Protein AF-0000000071822467 (afdb_homodimer)

Foldseek 3Di:
DDDPDDEAFLVNQDAFDKDKFDKDAAALVLLVVVCVVVVDCPCLAPPQVVVCPDPVNGRWHDLVSVVVVQVVRVVVSRHQPPWWPDWDDWPDKDFPDTHDHGWMKMKMKGFHDWADDVVDPFWIKTKIWMWMATPVRHTGMTTIIITIGTHPVNVD/DDDPDDEAFLVNQDAFDKDKFDKDAAALVLLVVVCVVVVDCPCLAPPQVVVCPDPVNGRWHDLVSVVVVQVVRVVVSRHQPPWWPDWDDWPDKDFPDTHDHGWMKMKMWGFRDWADDVVDPFWIKTKIWMWMATPVRHTGMTTIIITIGTHPVNVD

Secondary structure (DSSP, 8-state):
---SSPPPPGGG--TT-EEE---EE--HHHHHHHHHHH----HHHH-HHHHHTSTTSS-B--HHHHHHHHHHHHHHHTTTTTTEEEEEEES-EE--S--BTT-EEEEEEEEEEEEE-TT-SSEEEEEEEEEEE-TT--EEEEEEEEEEEE-HHHH-/---SSPPPPGGG--TT-EEE---EE--HHHHHHHHHHH----HHHH-HHHHHTSTTSS-B--HHHHHHHHHHHHHHHTTTTTTEEEEEEES-EE--S--BTT-EEEEEEEEEEEEE-TT-SSEEEEEEEEEEE-TT--EEEEEEEEEEEE-HHHH-

Sequence (312 aa):
MAYSYEPHYFEDFEEGKEFQSVGRTVTEADFMMHSALSGDWTELHTNSEYAEDTQFGQRIAHGPMTFVQSTGFVYRSGIVERTAIAFLGMNYMDLPNPVFIGDTLSQTMVVSERKDLGSRDDAGLVVLEIEMTKQDGTVVLEGDMKFLIKTKSAAEMAYSYEPHYFEDFEEGKEFQSVGRTVTEADFMMHSALSGDWTELHTNSEYAEDTQFGQRIAHGPMTFVQSTGFVYRSGIVERT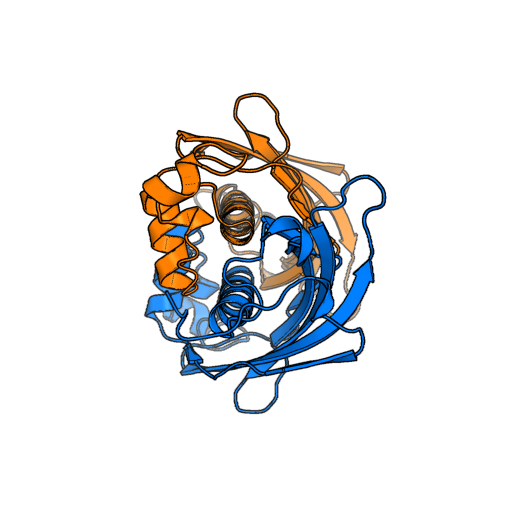AIAFLGMNYMDLPNPVFIGDTLSQTMVVSERKDLGSRDDAGLVVLEIEMTKQDGTVVLEGDMKFLIKTKSAAE

Solvent-accessible surface area (backbone atoms only — not comparable to full-atom values): 16207 Å² total; per-residue (Å²): 129,83,63,100,62,81,68,38,34,40,84,68,55,44,67,68,44,74,47,71,41,72,75,48,67,40,45,67,65,56,49,51,50,46,22,66,72,28,60,45,69,53,49,56,50,67,29,59,77,63,11,44,76,43,98,73,50,41,41,34,54,54,55,68,52,55,51,40,45,52,56,13,42,50,46,69,61,40,58,43,44,95,24,53,76,41,59,44,34,25,67,30,35,39,34,84,38,85,49,42,71,65,41,34,36,34,37,41,36,30,27,71,40,64,42,79,39,87,89,43,80,44,36,24,41,38,30,34,37,39,42,29,25,37,78,85,63,50,56,36,35,38,34,36,41,34,31,35,21,26,23,65,73,54,74,107,129,84,63,100,62,80,66,39,33,40,84,68,54,44,67,68,46,73,47,68,42,72,75,47,67,39,45,68,65,56,49,52,51,46,23,67,71,28,59,46,70,52,47,54,52,68,30,59,78,64,11,43,76,42,98,72,50,41,40,35,54,54,54,67,52,56,50,38,46,51,55,12,41,50,46,68,60,40,58,43,45,94,23,53,77,41,58,44,35,25,67,30,35,38,35,83,39,85,48,42,71,66,40,33,37,35,36,42,36,29,26,71,40,64,42,80,41,86,90,41,81,43,37,23,42,38,29,34,37,37,41,29,25,38,80,84,62,51,56,37,34,38,34,38,41,33,32,35,22,26,24,67,73,55,74,108

Structure (mmCIF, N/CA/C/O backbone):
data_AF-0000000071822467-model_v1
#
loop_
_entity.id
_entity.type
_entity.pdbx_description
1 polymer 'MaoC domain protein'
#
loop_
_atom_site.group_PDB
_atom_site.id
_atom_site.type_symbol
_atom_site.label_atom_id
_atom_site.label_alt_id
_atom_site.label_comp_id
_atom_site.label_asym_id
_atom_site.label_entity_id
_atom_site.label_seq_id
_atom_site.pdbx_PDB_ins_code
_atom_site.Cartn_x
_atom_site.Cartn_y
_atom_site.Cartn_z
_atom_site.occupancy
_atom_site.B_iso_or_equiv
_atom_site.auth_seq_id
_atom_site.auth_comp_id
_atom_site.auth_asym_id
_atom_site.auth_atom_id
_atom_site.pdbx_PDB_model_num
ATOM 1 N N . MET A 1 1 ? 0.507 -35.094 -5.844 1 48.94 1 MET A N 1
ATOM 2 C CA . MET A 1 1 ? -0.537 -34.844 -4.852 1 48.94 1 MET A CA 1
ATOM 3 C C . MET A 1 1 ? -1.472 -33.75 -5.309 1 48.94 1 MET A C 1
ATOM 5 O O . MET A 1 1 ? -1.042 -32.812 -5.977 1 48.94 1 MET A O 1
ATOM 9 N N . ALA A 1 2 ? -2.688 -34.094 -5.352 1 54.03 2 ALA A N 1
ATOM 10 C CA . ALA A 1 2 ? -3.66 -33.156 -5.891 1 54.03 2 ALA A CA 1
ATOM 11 C C . ALA A 1 2 ? -3.795 -31.938 -4.984 1 54.03 2 ALA A C 1
ATOM 13 O O . ALA A 1 2 ? -3.838 -32.062 -3.76 1 54.03 2 ALA A O 1
ATOM 14 N N . TYR A 1 3 ? -3.398 -30.828 -5.594 1 63.31 3 TYR A N 1
ATOM 15 C CA . TYR A 1 3 ? -3.785 -29.625 -4.852 1 63.31 3 TYR A CA 1
ATOM 16 C C . TYR A 1 3 ? -5.301 -29.516 -4.758 1 63.31 3 TYR A C 1
ATOM 18 O O . TYR A 1 3 ? -6.027 -30.094 -5.562 1 63.31 3 TYR A O 1
ATOM 26 N N . SER A 1 4 ? -5.824 -28.938 -3.572 1 69.88 4 SER A N 1
ATOM 27 C CA . SER A 1 4 ? -7.254 -28.719 -3.391 1 69.88 4 SER A CA 1
ATOM 28 C C . SER A 1 4 ? -7.805 -27.766 -4.449 1 69.88 4 SER A C 1
ATOM 30 O O . SER A 1 4 ? -9.016 -27.594 -4.57 1 69.88 4 SER A O 1
ATOM 32 N N . TYR A 1 5 ? -6.906 -27.125 -5.25 1 76.62 5 TYR A N 1
ATOM 33 C CA . TYR A 1 5 ? -7.312 -26.234 -6.324 1 76.62 5 TYR A CA 1
ATOM 34 C C . TYR A 1 5 ? -6.328 -26.297 -7.484 1 76.62 5 TYR A C 1
ATOM 36 O O . TYR A 1 5 ? -5.227 -26.828 -7.348 1 76.62 5 TYR A O 1
ATOM 44 N N . GLU A 1 6 ? -6.816 -25.859 -8.633 1 85.5 6 GLU A N 1
ATOM 45 C CA . GLU A 1 6 ? -5.938 -25.719 -9.789 1 85.5 6 GLU A CA 1
ATOM 46 C C . GLU A 1 6 ? -5.348 -24.312 -9.875 1 85.5 6 GLU A C 1
ATOM 48 O O . GLU A 1 6 ? -6.086 -23.328 -10 1 85.5 6 GLU A O 1
ATOM 53 N N . PRO A 1 7 ? -4.086 -24.203 -9.773 1 91.19 7 PRO A N 1
ATOM 54 C CA . PRO A 1 7 ? -3.469 -22.891 -9.867 1 91.19 7 PRO A CA 1
ATOM 55 C C . PRO A 1 7 ? -3.738 -22.203 -11.203 1 91.19 7 PRO A C 1
ATOM 57 O O . PRO A 1 7 ? -3.898 -22.859 -12.227 1 91.19 7 PRO A O 1
ATOM 60 N N . HIS A 1 8 ? -3.842 -20.906 -11.148 1 95 8 HIS A N 1
ATOM 61 C CA . HIS A 1 8 ? -3.916 -20.109 -12.367 1 95 8 HIS A CA 1
ATOM 6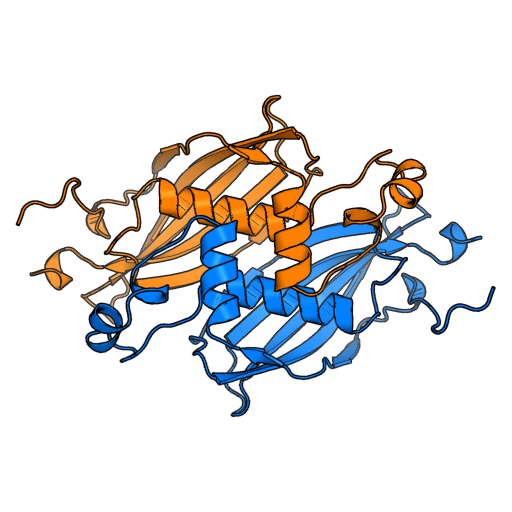2 C C . HIS A 1 8 ? -2.523 -19.766 -12.891 1 95 8 HIS A C 1
ATOM 64 O O . HIS A 1 8 ? -1.743 -19.109 -12.195 1 95 8 HIS A O 1
ATOM 70 N N . TYR A 1 9 ? -2.275 -20.188 -14.078 1 95.94 9 TYR A N 1
ATOM 71 C CA . TYR A 1 9 ? -1.032 -19.812 -14.734 1 95.94 9 TYR A CA 1
ATOM 72 C C . TYR A 1 9 ? -1.247 -18.625 -15.672 1 95.94 9 TYR A C 1
ATOM 74 O O . TYR A 1 9 ? -2.379 -18.172 -15.859 1 95.94 9 TYR A O 1
ATOM 82 N N . PHE A 1 10 ? -0.108 -18.109 -16.188 1 96.75 10 PHE A N 1
ATOM 83 C CA . PHE A 1 10 ? -0.13 -16.922 -17.047 1 96.75 10 PHE A CA 1
ATOM 84 C C . PHE A 1 10 ? -1.19 -17.062 -18.125 1 96.75 10 PHE A C 1
ATOM 86 O O . PHE A 1 10 ? -1.967 -16.125 -18.359 1 96.75 10 PHE A O 1
ATOM 93 N N . GLU A 1 11 ? -1.287 -18.203 -18.672 1 95.19 11 GLU A N 1
ATOM 94 C CA . GLU A 1 11 ? -2.178 -18.484 -19.797 1 95.19 11 GLU A CA 1
ATOM 95 C C . GLU A 1 11 ? -3.643 -18.406 -19.375 1 95.19 11 GLU A C 1
ATOM 97 O O . GLU A 1 11 ? -4.531 -18.234 -20.203 1 95.19 11 GLU A O 1
ATOM 102 N N . ASP A 1 12 ? -3.898 -18.469 -18.094 1 96.06 12 ASP A N 1
ATOM 103 C CA . ASP A 1 12 ? -5.27 -18.516 -17.594 1 96.06 12 ASP A CA 1
ATOM 104 C C . ASP A 1 12 ? -5.801 -17.094 -17.359 1 96.06 12 ASP A C 1
ATOM 106 O O . ASP A 1 12 ? -6.984 -16.922 -17.062 1 96.06 12 ASP A O 1
ATOM 110 N N . PHE A 1 13 ? -4.93 -16.125 -17.422 1 97.5 13 PHE A N 1
ATOM 111 C CA . PHE A 1 13 ? -5.312 -14.734 -17.219 1 97.5 13 PHE A CA 1
ATOM 112 C C . PHE A 1 13 ? -5.629 -14.047 -18.531 1 97.5 13 PHE A C 1
ATOM 114 O O . PHE A 1 13 ? -4.895 -13.156 -18.969 1 97.5 13 PHE A O 1
ATOM 121 N N . GLU A 1 14 ? -6.758 -14.312 -19.031 1 97.12 14 GLU A N 1
ATOM 122 C CA . GLU A 1 14 ? -7.195 -13.68 -20.281 1 97.12 14 GLU A CA 1
ATOM 123 C C . GLU A 1 14 ? -7.699 -12.266 -20.031 1 97.12 14 GLU A C 1
ATOM 125 O O . GLU A 1 14 ? -8.438 -12.016 -19.078 1 97.12 14 GLU A O 1
ATOM 130 N N . GLU A 1 15 ? -7.297 -11.391 -20.922 1 98.06 15 GLU A N 1
ATOM 131 C CA . GLU A 1 15 ? -7.777 -10.016 -20.797 1 98.06 15 GLU A CA 1
ATOM 132 C C . GLU A 1 15 ? -9.305 -9.969 -20.766 1 98.06 15 GLU A C 1
ATOM 134 O O . GLU A 1 15 ? -9.969 -10.641 -21.562 1 98.06 15 GLU A O 1
ATOM 139 N N . GLY A 1 16 ? -9.836 -9.25 -19.812 1 98.31 16 GLY A N 1
ATOM 140 C CA . GLY A 1 16 ? -11.273 -9.133 -19.656 1 98.31 16 GLY A CA 1
ATOM 141 C C . GLY A 1 16 ? -11.852 -10.086 -18.625 1 98.31 16 GLY A C 1
ATOM 142 O O . GLY A 1 16 ? -12.984 -9.914 -18.188 1 98.31 16 GLY A O 1
ATOM 143 N N . LYS A 1 17 ? -11.109 -11.117 -18.266 1 98.06 17 LYS A N 1
ATOM 144 C CA . LYS A 1 17 ? -11.578 -12.031 -17.234 1 98.06 17 LYS A CA 1
ATOM 145 C C . LYS A 1 17 ? -11.781 -11.305 -15.906 1 98.06 17 LYS A C 1
ATOM 147 O O . LYS A 1 17 ? -10.945 -10.484 -15.508 1 98.06 17 LYS A O 1
ATOM 152 N N . GLU A 1 18 ? -12.883 -11.641 -15.227 1 98.25 18 GLU A N 1
ATOM 153 C CA . GLU A 1 18 ? -13.242 -10.961 -13.984 1 98.25 18 GLU A CA 1
ATOM 154 C C . GLU A 1 18 ? -13.219 -11.922 -12.797 1 98.25 18 GLU A C 1
ATOM 156 O O . GLU A 1 18 ? -13.656 -13.07 -12.914 1 98.25 18 GLU A O 1
ATOM 161 N N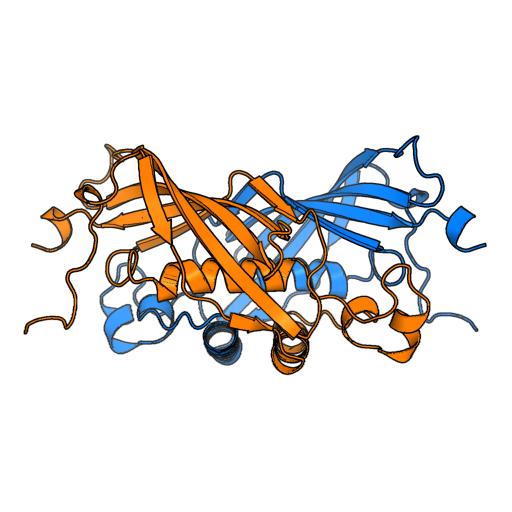 . PHE A 1 19 ? -12.742 -11.438 -11.703 1 97.94 19 PHE A N 1
ATOM 162 C CA . PHE A 1 19 ? -12.766 -12.141 -10.422 1 97.94 19 PHE A CA 1
ATOM 163 C C . PHE A 1 19 ? -13.422 -11.289 -9.344 1 97.94 19 PHE A C 1
ATOM 165 O O . PHE A 1 19 ? -13.352 -10.055 -9.391 1 97.94 19 PHE A O 1
ATOM 172 N N . GLN A 1 20 ? -14.031 -11.961 -8.406 1 97.75 20 GLN A N 1
ATOM 173 C CA . GLN A 1 20 ? -14.656 -11.281 -7.27 1 97.75 20 GLN A CA 1
ATOM 174 C C . GLN A 1 20 ? -14.117 -11.812 -5.945 1 97.75 20 GLN A C 1
ATOM 176 O O . GLN A 1 20 ? -13.922 -13.016 -5.785 1 97.75 20 GLN A O 1
ATOM 181 N N . SER A 1 21 ? -13.906 -10.906 -5.09 1 97.38 21 SER A N 1
ATOM 182 C CA . SER A 1 21 ? -13.477 -11.32 -3.76 1 97.38 21 SER A CA 1
ATOM 183 C C . SER A 1 21 ? -14.672 -11.617 -2.859 1 97.38 21 SER A C 1
ATOM 185 O O . SER A 1 21 ? -15.805 -11.289 -3.199 1 97.38 21 SER A O 1
ATOM 187 N N . VAL A 1 22 ? -14.328 -12.297 -1.725 1 95.81 22 VAL A N 1
ATOM 188 C CA . VAL A 1 22 ? -15.281 -12.336 -0.621 1 95.81 22 VAL A CA 1
ATOM 189 C C . VAL A 1 22 ? -15.328 -10.984 0.075 1 95.81 22 VAL A C 1
ATOM 191 O O . VAL A 1 22 ? -14.625 -10.047 -0.318 1 95.81 22 VAL A O 1
ATOM 194 N N . GLY A 1 23 ? -16.172 -10.859 1.063 1 97.44 23 GLY A N 1
ATOM 195 C CA . GLY A 1 23 ? -16.25 -9.656 1.88 1 97.44 23 GLY A CA 1
ATOM 196 C C . GLY A 1 23 ? -15.609 -9.82 3.244 1 97.44 23 GLY A C 1
ATOM 197 O O . GLY A 1 23 ? -15.523 -10.93 3.766 1 97.44 23 GLY A O 1
ATOM 198 N N . ARG A 1 24 ? -15.156 -8.648 3.777 1 97.81 24 ARG A N 1
ATOM 199 C CA . ARG A 1 24 ? -14.586 -8.625 5.121 1 97.81 24 ARG A CA 1
ATOM 200 C C . ARG A 1 24 ? -14.914 -7.316 5.832 1 97.81 24 ARG A C 1
ATOM 202 O O . ARG A 1 24 ? -14.797 -6.238 5.246 1 97.81 24 ARG A O 1
ATOM 209 N N . THR A 1 25 ? -15.336 -7.457 7.082 1 98.88 25 THR A N 1
ATOM 210 C CA . THR A 1 25 ? -15.641 -6.266 7.867 1 98.88 25 THR A CA 1
ATOM 211 C C . THR A 1 25 ? -14.383 -5.742 8.562 1 98.88 25 THR A C 1
ATOM 213 O O . THR A 1 25 ? -13.656 -6.508 9.203 1 98.88 25 THR A O 1
ATOM 216 N N . VAL A 1 26 ? -14.133 -4.469 8.422 1 98.69 26 VAL A N 1
ATOM 217 C CA . VAL A 1 26 ? -13.008 -3.785 9.055 1 98.69 26 VAL A CA 1
ATOM 218 C C . VAL A 1 26 ? -13.281 -3.613 10.547 1 98.69 26 VAL A C 1
ATOM 220 O O . VAL A 1 26 ? -14.367 -3.193 10.938 1 98.69 26 VAL A O 1
ATOM 223 N N . THR A 1 27 ? -12.266 -3.922 11.32 1 98.56 27 THR A N 1
ATOM 224 C CA . THR A 1 27 ? -12.398 -3.777 12.766 1 98.56 27 THR A CA 1
ATOM 225 C C . THR A 1 27 ? -11.328 -2.836 13.32 1 98.56 27 THR A C 1
ATOM 227 O O . THR A 1 27 ? -10.422 -2.432 12.594 1 98.56 27 THR A O 1
ATOM 230 N N . GLU A 1 28 ? -11.461 -2.549 14.602 1 98.25 28 GLU A N 1
ATOM 231 C CA . GLU A 1 28 ? -10.469 -1.722 15.281 1 98.25 28 GLU A CA 1
ATOM 232 C C . GLU A 1 28 ? -9.102 -2.398 15.281 1 98.25 28 GLU A C 1
ATOM 234 O O . GLU A 1 28 ? -8.07 -1.727 15.219 1 98.25 28 GLU A O 1
ATOM 239 N N . ALA A 1 29 ? -9.117 -3.703 15.391 1 98.19 29 ALA A N 1
ATOM 240 C CA . ALA A 1 29 ? -7.859 -4.445 15.391 1 98.19 29 ALA A CA 1
ATOM 241 C C . ALA A 1 29 ? -7.055 -4.172 14.125 1 98.19 29 ALA A C 1
ATOM 243 O O . ALA A 1 29 ? -5.824 -4.113 14.156 1 98.19 29 ALA A O 1
ATOM 244 N N . ASP A 1 30 ? -7.699 -4.035 13 1 98.38 30 ASP A N 1
ATOM 245 C CA . ASP A 1 30 ? -7.016 -3.734 11.75 1 98.38 30 ASP A CA 1
ATOM 246 C C . ASP A 1 30 ? -6.273 -2.4 11.836 1 98.38 30 ASP A C 1
ATOM 248 O O . ASP A 1 30 ? -5.125 -2.293 11.406 1 98.38 30 ASP A O 1
ATOM 252 N N . PHE A 1 31 ? -6.973 -1.377 12.398 1 98.5 31 PHE A N 1
ATOM 253 C CA . PHE A 1 31 ? -6.371 -0.06 12.562 1 98.5 31 PHE A CA 1
ATOM 254 C C . PHE A 1 31 ? -5.102 -0.149 13.406 1 98.5 31 PHE A C 1
ATOM 256 O O . PHE A 1 31 ? -4.055 0.367 13.016 1 98.5 31 PHE A O 1
ATOM 263 N N . MET A 1 32 ? -5.207 -0.86 14.492 1 98.12 32 MET A N 1
ATOM 264 C CA . MET A 1 32 ? -4.109 -0.915 15.445 1 98.12 32 MET A CA 1
ATOM 265 C C . MET A 1 32 ? -2.947 -1.737 14.898 1 98.12 32 MET A C 1
ATOM 267 O O . MET A 1 32 ? -1.783 -1.375 15.078 1 98.12 32 MET A O 1
ATOM 271 N N . MET A 1 33 ? -3.301 -2.836 14.25 1 98.31 33 MET A N 1
ATOM 272 C CA . MET A 1 33 ? -2.248 -3.65 13.656 1 98.31 33 MET A CA 1
ATOM 273 C C . MET A 1 33 ? -1.494 -2.865 12.586 1 98.31 33 MET A C 1
ATOM 275 O O . MET A 1 33 ? -0.27 -2.959 12.484 1 98.31 33 MET A O 1
ATOM 279 N N . HIS A 1 34 ? -2.236 -2.127 11.781 1 98.62 34 HIS A N 1
ATOM 280 C CA . HIS A 1 34 ? -1.564 -1.323 10.766 1 98.62 34 HIS A CA 1
ATOM 281 C C . HIS A 1 34 ? -0.652 -0.281 11.398 1 98.62 34 HIS A C 1
ATOM 283 O O . HIS A 1 34 ? 0.477 -0.079 10.945 1 98.62 34 HIS A O 1
ATOM 289 N N . SER A 1 35 ? -1.169 0.415 12.414 1 98.12 35 SER A N 1
ATOM 290 C CA . SER A 1 35 ? -0.357 1.406 13.117 1 98.12 35 SER A CA 1
ATOM 291 C C . SER A 1 35 ? 0.905 0.778 13.695 1 98.12 35 SER A C 1
ATOM 293 O O . SER A 1 35 ? 1.992 1.352 13.602 1 98.12 35 SER A O 1
ATOM 295 N N . ALA A 1 36 ? 0.75 -0.408 14.234 1 97.75 36 ALA A N 1
ATOM 296 C CA . ALA A 1 36 ? 1.896 -1.097 14.82 1 97.75 36 ALA A CA 1
ATOM 297 C C . ALA A 1 36 ? 2.924 -1.464 13.758 1 97.75 36 ALA A C 1
ATOM 299 O O . ALA A 1 36 ? 4.129 -1.322 13.977 1 97.75 36 ALA A O 1
ATOM 300 N N . LEU A 1 37 ? 2.463 -1.876 12.688 1 97.69 37 LEU A N 1
ATOM 301 C CA . LEU A 1 37 ? 3.342 -2.312 11.609 1 97.69 37 LEU A CA 1
ATOM 302 C C . LEU A 1 37 ? 4.035 -1.122 10.953 1 97.69 37 LEU A C 1
ATOM 304 O O . LEU A 1 37 ? 5.242 -1.157 10.711 1 97.69 37 LEU A O 1
ATOM 308 N N . SER A 1 38 ? 3.33 -0.055 10.68 1 97.06 38 SER A N 1
ATOM 309 C CA . SER A 1 38 ? 3.834 1.075 9.906 1 97.06 38 SER A CA 1
ATOM 310 C C . SER A 1 38 ? 4.516 2.1 10.812 1 97.06 38 SER A C 1
ATOM 312 O O . SER A 1 38 ? 5.34 2.891 10.344 1 97.06 38 SER A O 1
ATOM 314 N N . GLY A 1 39 ? 4.039 2.172 12.086 1 95.69 39 GLY A N 1
ATOM 315 C CA . GLY A 1 39 ? 4.449 3.242 12.984 1 95.69 39 GLY A CA 1
ATOM 316 C C . GLY A 1 39 ? 3.594 4.488 12.859 1 95.69 39 GLY A C 1
ATOM 317 O O . GLY A 1 39 ? 3.857 5.496 13.508 1 95.69 39 GLY A O 1
ATOM 318 N N . ASP A 1 40 ? 2.58 4.465 12.039 1 96 40 ASP A N 1
ATOM 319 C CA . ASP A 1 40 ? 1.694 5.609 11.852 1 96 40 ASP A CA 1
ATOM 320 C C . ASP A 1 40 ? 0.597 5.633 12.914 1 96 40 ASP A C 1
ATOM 322 O O . ASP A 1 40 ? -0.41 4.934 12.789 1 96 40 ASP A O 1
ATOM 326 N N . TRP A 1 41 ? 0.776 6.445 13.852 1 95.06 41 TRP A N 1
ATOM 327 C CA . TRP A 1 41 ? -0.177 6.574 14.953 1 95.06 41 TRP A CA 1
ATOM 328 C C . TRP A 1 41 ? -0.906 7.91 14.883 1 95.06 41 TRP A C 1
ATOM 330 O O . TRP A 1 41 ? -1.31 8.461 15.914 1 95.06 41 TRP A O 1
ATOM 340 N N . THR A 1 42 ? -1.042 8.43 13.719 1 93.56 42 THR A N 1
ATOM 341 C CA . THR A 1 42 ? -1.752 9.688 13.5 1 93.56 42 THR A CA 1
ATOM 342 C C . THR A 1 42 ? -3.098 9.68 14.219 1 93.56 42 THR A C 1
ATOM 344 O O . THR A 1 42 ? -3.811 8.672 14.203 1 93.56 42 THR A O 1
ATOM 347 N N . GLU A 1 43 ? -3.473 10.742 14.766 1 93.19 43 GLU A N 1
ATOM 348 C CA . GLU A 1 43 ? -4.672 10.836 15.586 1 93.19 43 GLU A CA 1
ATOM 349 C C . GLU A 1 43 ? -5.93 10.555 14.773 1 93.19 43 GLU A C 1
ATOM 351 O O . GLU A 1 43 ? -6.922 10.047 15.297 1 93.19 43 GLU A O 1
ATOM 356 N N . LEU A 1 44 ? -5.887 10.82 13.508 1 94.06 44 LEU A N 1
ATOM 357 C CA . LEU A 1 44 ? -7.02 10.547 12.633 1 94.06 44 LEU A CA 1
ATOM 358 C C . LEU A 1 44 ? -7.418 9.078 12.711 1 94.06 44 LEU A C 1
ATOM 360 O O . LEU A 1 44 ? -8.594 8.734 12.531 1 94.06 44 LEU A O 1
ATOM 364 N N . HIS A 1 45 ? -6.43 8.281 12.953 1 97.06 45 HIS A N 1
ATOM 365 C CA . HIS A 1 45 ? -6.633 6.836 12.875 1 97.06 45 HIS A CA 1
ATOM 366 C C . HIS A 1 45 ? -6.777 6.23 14.266 1 97.06 45 HIS A C 1
ATOM 368 O O . HIS A 1 45 ? -7.316 5.129 14.414 1 97.06 45 HIS A O 1
ATOM 374 N N . THR A 1 46 ? -6.324 6.965 15.336 1 97.12 46 THR A N 1
ATOM 375 C CA . THR A 1 46 ? -6.074 6.227 16.578 1 97.12 46 THR A CA 1
ATOM 376 C C . THR A 1 46 ? -6.691 6.949 17.766 1 97.12 46 THR A C 1
ATOM 378 O O . THR A 1 46 ? -6.758 6.395 18.859 1 97.12 46 THR A O 1
ATOM 381 N N . ASN A 1 47 ? -7.109 8.18 17.594 1 97.12 47 ASN A N 1
ATOM 382 C CA . ASN A 1 47 ? -7.637 9.008 18.672 1 97.12 47 ASN A CA 1
ATOM 383 C C . ASN A 1 47 ? -9.109 9.344 18.453 1 97.12 47 ASN A C 1
ATOM 385 O O . ASN A 1 47 ? -9.43 10.289 17.734 1 97.12 47 ASN A O 1
ATOM 389 N N . SER A 1 48 ? -9.977 8.617 19.188 1 97.12 48 SER A N 1
ATOM 390 C CA . SER A 1 48 ? -11.406 8.789 18.969 1 97.12 48 SER A CA 1
ATOM 391 C C . SER A 1 48 ? -11.867 10.188 19.375 1 97.12 48 SER A C 1
ATOM 393 O O . SER A 1 48 ? -12.766 10.758 18.766 1 97.12 48 SER A O 1
ATOM 395 N N . GLU A 1 49 ? -11.297 10.727 20.453 1 97 49 GLU A N 1
ATOM 396 C CA . GLU A 1 49 ? -11.656 12.062 20.906 1 97 49 GLU A CA 1
ATOM 397 C C . GLU A 1 49 ? -11.289 13.125 19.891 1 97 49 GLU A C 1
ATOM 399 O O . GLU A 1 49 ? -12.094 14 19.562 1 97 49 GLU A O 1
ATOM 404 N N . TYR A 1 50 ? -10.117 13.047 19.328 1 93.81 50 TYR A N 1
ATOM 405 C CA . TYR A 1 50 ? -9.68 13.953 18.281 1 93.81 50 TYR A CA 1
ATOM 406 C C . TYR A 1 50 ? -10.555 13.797 17.031 1 93.81 50 TYR A C 1
ATOM 408 O O . TYR A 1 50 ? -10.984 14.789 16.438 1 93.81 50 TYR A O 1
ATOM 416 N N . ALA A 1 51 ? -10.805 12.57 16.641 1 94.69 51 ALA A N 1
ATOM 417 C CA . ALA A 1 51 ? -11.477 12.266 15.383 1 94.69 51 ALA A CA 1
ATOM 418 C C . ALA A 1 51 ? -12.922 12.758 15.391 1 94.69 51 ALA A C 1
ATOM 420 O O . ALA A 1 51 ? -13.477 13.078 14.344 1 94.69 51 ALA A O 1
ATOM 421 N N . GLU A 1 52 ? -13.477 12.828 16.547 1 95.88 52 GLU A N 1
ATOM 422 C CA . GLU A 1 52 ? -14.852 13.289 16.688 1 95.88 52 GLU A CA 1
ATOM 423 C C . GLU A 1 52 ? -15.016 14.711 16.156 1 95.88 52 GLU A C 1
ATOM 425 O O . GLU A 1 52 ? -16.078 15.062 15.641 1 95.88 52 GLU A O 1
ATOM 430 N N . ASP A 1 53 ? -14.031 15.477 16.188 1 91.94 53 ASP A N 1
ATOM 431 C CA . ASP A 1 53 ? -14.102 16.891 15.82 1 91.94 53 ASP A CA 1
ATOM 432 C C . ASP A 1 53 ? -13.664 17.109 14.375 1 91.94 53 ASP A C 1
ATOM 434 O O . ASP A 1 53 ? -13.68 18.234 13.883 1 91.94 53 ASP A O 1
ATOM 438 N N . THR A 1 54 ? -13.258 16.047 13.734 1 91.19 54 THR A N 1
ATOM 439 C CA . THR A 1 54 ? -12.891 16.156 12.328 1 91.19 54 THR A CA 1
ATOM 440 C C . THR A 1 54 ? -14.125 16.094 11.438 1 91.19 54 THR A C 1
ATOM 442 O O . THR A 1 54 ? -15.242 15.883 11.922 1 91.19 54 THR A O 1
ATOM 445 N N . GLN A 1 55 ? -13.922 16.281 10.148 1 90.94 55 GLN A N 1
ATOM 446 C CA . GLN A 1 55 ? -15.008 16.25 9.18 1 90.94 55 GLN A CA 1
ATOM 447 C C . GLN A 1 55 ? -15.609 14.844 9.094 1 90.94 55 GLN A C 1
ATOM 449 O O . GLN A 1 55 ? -16.719 14.672 8.586 1 90.94 55 GLN A O 1
ATOM 454 N N . PHE A 1 56 ? -14.961 13.875 9.641 1 95.06 56 PHE A N 1
ATOM 455 C CA . PHE A 1 56 ? -15.406 12.492 9.531 1 95.06 56 PHE A CA 1
ATOM 456 C C . PHE A 1 56 ? -16.234 12.094 10.742 1 95.06 56 PHE A C 1
ATOM 458 O O . PHE A 1 56 ? -16.969 11.102 10.703 1 95.06 56 PHE A O 1
ATOM 465 N N . GLY A 1 57 ? -16 12.75 11.875 1 96.81 57 GLY A N 1
ATOM 466 C CA . GLY A 1 57 ? -16.766 12.492 13.086 1 96.81 57 GLY A CA 1
ATOM 467 C C . GLY A 1 57 ? -16.344 11.211 13.789 1 96.81 57 GLY A C 1
ATOM 468 O O . GLY A 1 57 ? -16.922 10.844 14.812 1 96.81 57 GLY A O 1
ATOM 469 N N . GLN A 1 58 ? -15.477 10.484 13.266 1 97.62 58 GLN A N 1
ATOM 470 C CA . GLN A 1 58 ? -14.914 9.242 13.797 1 97.62 58 GLN A CA 1
ATOM 471 C C . GLN A 1 58 ? -13.586 8.906 13.133 1 97.62 58 GLN A C 1
ATOM 473 O O . GLN A 1 58 ? -13.195 9.547 12.156 1 97.62 58 GLN A O 1
ATOM 478 N N . ARG A 1 59 ? -12.867 7.922 13.688 1 97.44 59 ARG A N 1
ATOM 479 C CA . ARG A 1 59 ? -11.586 7.504 13.133 1 97.44 59 ARG A CA 1
ATOM 480 C C . ARG A 1 59 ? -11.766 6.91 11.734 1 97.44 59 ARG A C 1
ATOM 482 O O . ARG A 1 59 ? -12.758 6.238 11.469 1 97.44 59 ARG A O 1
ATOM 489 N N . ILE A 1 60 ? -10.805 7.125 10.906 1 97.94 60 ILE A N 1
ATOM 490 C CA . ILE A 1 60 ? -10.805 6.547 9.57 1 97.94 60 ILE A CA 1
ATOM 491 C C . ILE A 1 60 ? -9.57 5.672 9.383 1 97.94 60 ILE A C 1
ATOM 493 O O . ILE A 1 60 ? -8.555 5.867 10.055 1 97.94 60 ILE A O 1
ATOM 497 N N . ALA A 1 61 ? -9.695 4.766 8.492 1 98.38 61 ALA A N 1
ATOM 498 C CA . ALA A 1 61 ? -8.594 3.857 8.203 1 98.38 61 ALA A CA 1
ATOM 499 C C . ALA A 1 61 ? -7.445 4.594 7.516 1 98.38 61 ALA A C 1
ATOM 501 O O . ALA A 1 61 ? -7.668 5.559 6.781 1 98.38 61 ALA A O 1
ATOM 502 N N . HIS A 1 62 ? -6.281 4.078 7.812 1 98 62 HIS A N 1
ATOM 503 C CA . HIS A 1 62 ? -5.164 4.492 6.973 1 98 62 HIS A CA 1
ATOM 504 C C . HIS A 1 62 ? -5.406 4.121 5.512 1 98 62 HIS A C 1
ATOM 506 O O . HIS A 1 62 ? -5.809 2.998 5.211 1 98 62 HIS A O 1
ATOM 512 N N . GLY A 1 63 ? -5.145 5.043 4.586 1 97.81 63 GLY A N 1
ATOM 513 C CA . GLY A 1 63 ? -5.207 4.699 3.176 1 97.81 63 GLY A CA 1
ATOM 514 C C . GLY A 1 63 ? -4.387 3.473 2.822 1 97.81 63 GLY A C 1
ATOM 515 O O . GLY A 1 63 ? -4.891 2.549 2.182 1 97.81 63 GLY A O 1
ATOM 516 N N . PRO A 1 64 ? -3.154 3.438 3.236 1 98.12 64 PRO A N 1
ATOM 517 C CA . PRO A 1 64 ? -2.309 2.268 2.982 1 98.12 64 PRO A CA 1
ATOM 518 C C . PRO A 1 64 ? -2.891 0.983 3.564 1 98.12 64 PRO A C 1
ATOM 520 O O . PRO A 1 64 ? -2.666 -0.102 3.023 1 98.12 64 PRO A O 1
ATOM 523 N N . MET A 1 65 ? -3.611 1.056 4.641 1 98.5 65 MET A N 1
ATOM 524 C CA . MET A 1 65 ? -4.273 -0.131 5.18 1 98.5 65 MET A CA 1
ATOM 525 C C . MET A 1 65 ? -5.32 -0.659 4.203 1 98.5 65 MET A C 1
ATOM 527 O O . MET A 1 65 ? -5.441 -1.87 4.012 1 98.5 65 MET A O 1
ATOM 531 N N . THR A 1 66 ? -6.105 0.253 3.652 1 98.69 66 THR A N 1
ATOM 532 C CA . THR A 1 66 ? -7.094 -0.121 2.646 1 98.69 66 THR A CA 1
ATOM 533 C C . THR A 1 66 ? -6.426 -0.844 1.479 1 98.69 66 THR A C 1
ATOM 535 O O . THR A 1 66 ? -6.934 -1.863 1.003 1 98.69 66 THR A O 1
ATOM 538 N N . PHE A 1 67 ? -5.336 -0.343 1.073 1 98.69 67 PHE A N 1
ATOM 539 C CA . PHE A 1 67 ? -4.547 -0.983 0.025 1 98.69 67 PHE A CA 1
ATOM 540 C C . PHE A 1 67 ? -4.121 -2.383 0.449 1 98.69 67 PHE A C 1
ATOM 542 O O . PHE A 1 67 ? -4.207 -3.33 -0.336 1 98.69 67 PHE A O 1
ATOM 549 N N . VAL A 1 68 ? -3.621 -2.543 1.646 1 98.5 68 VAL A N 1
ATOM 550 C CA . VAL A 1 68 ? -3.197 -3.844 2.154 1 98.5 68 VAL A CA 1
ATOM 551 C C . VAL A 1 68 ? -4.363 -4.828 2.09 1 98.5 68 VAL A C 1
ATOM 553 O O . VAL A 1 68 ? -4.191 -5.977 1.673 1 98.5 68 VAL A O 1
ATOM 556 N N . GLN A 1 69 ? -5.523 -4.398 2.488 1 98.31 69 GLN A N 1
ATOM 557 C CA . GLN A 1 69 ? -6.691 -5.266 2.406 1 98.31 69 GLN A CA 1
ATOM 558 C C . GLN A 1 69 ? -6.984 -5.664 0.962 1 98.31 69 GLN A C 1
ATOM 560 O O . GLN A 1 69 ? -7.34 -6.812 0.687 1 98.31 69 GLN A O 1
ATOM 565 N N . SER A 1 70 ? -6.824 -4.742 0.092 1 98.62 70 SER A N 1
ATOM 566 C CA . SER A 1 70 ? -7.047 -5.016 -1.324 1 98.62 70 SER A CA 1
ATOM 567 C C . SER A 1 70 ? -6.117 -6.113 -1.829 1 98.62 70 SER A C 1
ATOM 569 O O . SER A 1 70 ? -6.562 -7.055 -2.496 1 98.62 70 SER A O 1
ATOM 571 N N . THR A 1 71 ? -4.867 -5.988 -1.507 1 98.19 71 THR A N 1
ATOM 572 C CA . THR A 1 71 ? -3.916 -7.008 -1.936 1 98.19 71 THR A CA 1
ATOM 573 C C . THR A 1 71 ? -4.219 -8.344 -1.264 1 98.19 71 THR A C 1
ATOM 575 O O . THR A 1 71 ? -4.047 -9.406 -1.872 1 98.19 71 THR A O 1
ATOM 578 N N . GLY A 1 72 ? -4.656 -8.281 -0.03 1 97.5 72 GLY A N 1
ATOM 579 C CA . GLY A 1 72 ? -5.098 -9.492 0.648 1 97.5 72 GLY A CA 1
ATOM 580 C C . GLY A 1 72 ? -6.227 -10.203 -0.073 1 97.5 72 GLY A C 1
ATOM 581 O O . GLY A 1 72 ? -6.242 -11.43 -0.151 1 97.5 72 GLY A O 1
ATOM 582 N N . PHE A 1 73 ? -7.152 -9.445 -0.588 1 97.81 73 PHE A N 1
ATOM 583 C CA . PHE A 1 73 ? -8.273 -10.016 -1.32 1 97.81 73 PHE A CA 1
ATOM 584 C C . PHE A 1 73 ? -7.797 -10.734 -2.578 1 97.81 73 PHE A C 1
ATOM 586 O O . PHE A 1 73 ? -8.352 -11.766 -2.959 1 97.81 73 PHE A O 1
ATOM 593 N N . VAL A 1 74 ? -6.777 -10.195 -3.236 1 97.31 74 VAL A N 1
ATOM 594 C CA . VAL A 1 74 ? -6.219 -10.867 -4.402 1 97.31 74 VAL A CA 1
ATOM 595 C C . VAL A 1 74 ? -5.688 -12.242 -4.004 1 97.31 74 VAL A C 1
ATOM 597 O O . VAL A 1 74 ? -6.027 -13.25 -4.621 1 97.31 74 VAL A O 1
ATOM 600 N N . TYR A 1 75 ? -4.957 -12.258 -2.975 1 94.31 75 TYR A N 1
ATOM 601 C CA . TYR A 1 75 ? -4.363 -13.508 -2.525 1 94.31 75 TYR A CA 1
ATOM 602 C C . TYR A 1 75 ? -5.434 -14.492 -2.062 1 94.31 75 TYR A C 1
ATOM 604 O O . TYR A 1 75 ? -5.375 -15.68 -2.383 1 94.31 75 TYR A O 1
ATOM 612 N N . ARG A 1 76 ? -6.348 -13.969 -1.326 1 93.31 76 ARG A N 1
ATOM 613 C CA . ARG A 1 76 ? -7.402 -14.82 -0.78 1 93.31 76 ARG A CA 1
ATOM 614 C C . ARG A 1 76 ? -8.227 -15.453 -1.896 1 93.31 76 ARG A C 1
ATOM 616 O O . ARG A 1 76 ? -8.789 -16.531 -1.719 1 93.31 76 ARG A O 1
ATOM 623 N N . SER A 1 77 ? -8.32 -14.82 -3.012 1 93.44 77 SER A N 1
ATOM 624 C CA . SER A 1 77 ? -9.078 -15.359 -4.137 1 93.44 77 SER A CA 1
ATOM 625 C C . SER A 1 77 ? -8.438 -16.625 -4.68 1 93.44 77 SER A C 1
ATOM 627 O O . SER A 1 77 ? -9.094 -17.406 -5.375 1 93.44 77 SER A O 1
ATOM 629 N N . GLY A 1 78 ? -7.105 -16.719 -4.52 1 92.69 78 GLY A N 1
ATOM 630 C CA . GLY A 1 78 ? -6.387 -17.906 -4.949 1 92.69 78 GLY A CA 1
ATOM 631 C C . GLY A 1 78 ? -5.828 -17.797 -6.355 1 92.69 78 GLY A C 1
ATOM 632 O O . GLY A 1 78 ? -5.105 -18.672 -6.816 1 92.69 78 GLY A O 1
ATOM 633 N N . ILE A 1 79 ? -6.062 -16.719 -6.996 1 94 79 ILE A N 1
ATOM 634 C CA . ILE A 1 79 ? -5.762 -16.656 -8.422 1 94 79 ILE A CA 1
ATOM 635 C C . ILE A 1 79 ? -4.258 -16.484 -8.625 1 94 79 ILE A C 1
ATOM 637 O O . ILE A 1 79 ? -3.742 -16.703 -9.719 1 94 79 ILE A O 1
ATOM 641 N N . VAL A 1 80 ? -3.598 -16.125 -7.551 1 92.94 80 VAL A N 1
ATOM 642 C CA . VAL A 1 80 ? -2.158 -15.938 -7.715 1 92.94 80 VAL A CA 1
ATOM 643 C C . VAL A 1 80 ? -1.405 -16.922 -6.828 1 92.94 80 VAL A C 1
ATOM 645 O O . VAL A 1 80 ? -0.189 -16.812 -6.656 1 92.94 80 VAL A O 1
ATOM 648 N N . GLU A 1 81 ? -2.041 -17.75 -6.238 1 89.12 81 GLU A N 1
ATOM 649 C CA . GLU A 1 81 ? -1.412 -18.719 -5.344 1 89.12 81 GLU A CA 1
ATOM 650 C C . GLU A 1 81 ? -0.484 -19.656 -6.109 1 89.12 81 GLU A C 1
ATOM 652 O O . GLU A 1 81 ? -0.856 -20.188 -7.16 1 89.12 81 GLU A O 1
ATOM 657 N N . ARG A 1 82 ? 0.727 -19.766 -5.637 1 88.31 82 ARG A N 1
ATOM 658 C CA . ARG A 1 82 ? 1.733 -20.703 -6.117 1 88.31 82 ARG A CA 1
ATOM 659 C C . ARG A 1 82 ? 2.344 -20.234 -7.43 1 88.31 82 ARG A C 1
ATOM 661 O O . ARG A 1 82 ? 3.41 -20.703 -7.832 1 88.31 82 ARG A O 1
ATOM 668 N N . THR A 1 83 ? 1.69 -19.344 -8.07 1 92.94 83 THR A N 1
ATOM 669 C CA . THR A 1 83 ? 2.158 -19.047 -9.414 1 92.94 83 THR A CA 1
ATOM 670 C C . THR A 1 83 ? 2.703 -17.609 -9.484 1 92.94 83 THR A C 1
ATOM 672 O O . THR A 1 83 ? 3.402 -17.266 -10.438 1 92.94 83 THR A O 1
ATOM 675 N N . ALA A 1 84 ? 2.312 -16.812 -8.531 1 93.12 84 ALA A N 1
ATOM 676 C CA . ALA A 1 84 ? 2.889 -15.461 -8.516 1 93.12 84 ALA A CA 1
ATOM 677 C C . ALA A 1 84 ? 4.367 -15.508 -8.141 1 93.12 84 ALA A C 1
ATOM 679 O O . ALA A 1 84 ? 4.738 -16.094 -7.121 1 93.12 84 ALA A O 1
ATOM 680 N N . ILE A 1 85 ? 5.148 -14.836 -8.945 1 91.25 85 ILE A N 1
ATOM 681 C CA . ILE A 1 85 ? 6.582 -14.742 -8.703 1 91.25 85 ILE A CA 1
ATOM 682 C C . ILE A 1 85 ? 6.902 -13.43 -7.992 1 91.25 85 ILE A C 1
ATOM 684 O O . ILE A 1 85 ? 7.805 -13.367 -7.152 1 91.25 85 ILE A O 1
ATOM 688 N N . ALA A 1 86 ? 6.121 -12.414 -8.422 1 93.5 86 ALA A N 1
ATOM 689 C CA . ALA A 1 86 ? 6.422 -11.094 -7.879 1 93.5 86 ALA A CA 1
ATOM 690 C C . ALA A 1 86 ? 5.23 -10.148 -8.047 1 93.5 86 ALA A C 1
ATOM 692 O O . ALA A 1 86 ? 4.492 -10.242 -9.023 1 93.5 86 ALA A O 1
ATOM 693 N N . PHE A 1 87 ? 5.02 -9.352 -7.074 1 96.88 87 PHE A N 1
ATOM 694 C CA . PHE A 1 87 ? 4.246 -8.117 -7.195 1 96.88 87 PHE A CA 1
ATOM 695 C C . PHE A 1 87 ? 5.137 -6.957 -7.613 1 96.88 87 PHE A C 1
ATOM 697 O O . PHE A 1 87 ? 6.051 -6.574 -6.883 1 96.88 87 PHE A O 1
ATOM 704 N N . LEU A 1 88 ? 4.887 -6.324 -8.711 1 97.06 88 LEU A N 1
ATOM 705 C CA . LEU A 1 88 ? 5.824 -5.387 -9.312 1 97.06 88 LEU A CA 1
ATOM 706 C C . LEU A 1 88 ? 5.422 -3.947 -9.023 1 97.06 88 LEU A C 1
ATOM 708 O O . LEU A 1 88 ? 6.184 -3.018 -9.297 1 97.06 88 LEU A O 1
ATOM 712 N N . GLY A 1 89 ? 4.184 -3.75 -8.562 1 98.19 89 GLY A N 1
ATOM 713 C CA . GLY A 1 89 ? 3.727 -2.4 -8.273 1 98.19 89 GLY A CA 1
ATOM 714 C C . GLY A 1 89 ? 2.416 -2.057 -8.953 1 98.19 89 GLY A C 1
ATOM 715 O O . GLY A 1 89 ? 1.573 -2.93 -9.164 1 98.19 89 GLY A O 1
ATOM 716 N N . MET A 1 90 ? 2.184 -0.76 -9.102 1 98.62 90 MET A N 1
ATOM 717 C CA . MET A 1 90 ? 0.938 -0.222 -9.648 1 98.62 90 MET A CA 1
ATOM 718 C C . MET A 1 90 ? 1.216 0.942 -10.594 1 98.62 90 MET A C 1
ATOM 720 O O . MET A 1 90 ? 2.162 1.702 -10.383 1 98.62 90 MET A O 1
ATOM 724 N N . ASN A 1 91 ? 0.336 1.055 -11.578 1 98.56 91 ASN A N 1
ATOM 725 C CA . ASN A 1 91 ? 0.407 2.236 -12.43 1 98.56 91 ASN A CA 1
ATOM 726 C C . ASN A 1 91 ? -0.319 3.424 -11.805 1 98.56 91 ASN A C 1
ATOM 728 O O . ASN A 1 91 ? -0.061 4.574 -12.164 1 98.56 91 ASN A O 1
ATOM 732 N N . TYR A 1 92 ? -1.296 3.109 -10.977 1 98.5 92 TYR A N 1
ATOM 733 C CA . TYR A 1 92 ? -1.983 4.148 -10.219 1 98.5 92 TYR A CA 1
ATOM 734 C C . TYR A 1 92 ? -2.75 3.555 -9.047 1 98.5 92 TYR A C 1
ATOM 736 O O . TYR A 1 92 ? -3.049 2.357 -9.031 1 98.5 92 TYR A O 1
ATOM 744 N N . MET A 1 93 ? -3.021 4.352 -8.109 1 98.75 93 MET A N 1
ATOM 745 C CA . MET A 1 93 ? -3.885 4.043 -6.977 1 98.75 93 MET 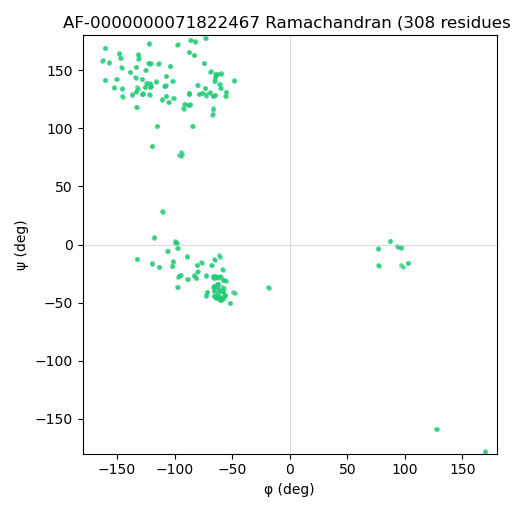A CA 1
ATOM 746 C C . MET A 1 93 ? -4.664 5.277 -6.535 1 98.75 93 MET A C 1
ATOM 748 O O . MET A 1 93 ? -4.078 6.328 -6.27 1 98.75 93 MET A O 1
ATOM 752 N N . ASP A 1 94 ? -5.926 5.125 -6.441 1 98.75 94 ASP A N 1
ATOM 753 C CA . ASP A 1 94 ? -6.785 6.188 -5.926 1 98.75 94 ASP A CA 1
ATOM 754 C C . ASP A 1 94 ? -7.562 5.719 -4.699 1 98.75 94 ASP A C 1
ATOM 756 O O . ASP A 1 94 ? -8.07 4.598 -4.668 1 98.75 94 ASP A O 1
ATOM 760 N N . LEU A 1 95 ? -7.602 6.547 -3.727 1 98.62 95 LEU A N 1
ATOM 761 C CA . LEU A 1 95 ? -8.391 6.336 -2.52 1 98.62 95 LEU A CA 1
ATOM 762 C C . LEU A 1 95 ? -9.414 7.453 -2.336 1 98.62 95 LEU A C 1
ATOM 764 O O . LEU A 1 95 ? -9.227 8.344 -1.51 1 98.62 95 LEU A O 1
ATOM 768 N N . PRO A 1 96 ? -10.555 7.305 -2.969 1 98.06 96 PRO A N 1
ATOM 769 C CA . PRO A 1 96 ? -11.461 8.445 -3.119 1 98.06 96 PRO A CA 1
ATOM 770 C C . PRO A 1 96 ? -12.312 8.688 -1.874 1 98.06 96 PRO A C 1
ATOM 772 O O . PRO A 1 96 ? -12.812 9.797 -1.677 1 98.06 96 PRO A O 1
ATOM 775 N N . ASN A 1 97 ? -12.617 7.66 -1.102 1 98.38 97 ASN A N 1
ATOM 776 C CA . ASN A 1 97 ? -13.477 7.789 0.068 1 98.38 97 ASN A CA 1
ATOM 777 C C . ASN A 1 97 ? -12.891 7.074 1.281 1 98.38 97 ASN A C 1
ATOM 779 O O . ASN A 1 97 ? -12.141 6.109 1.134 1 98.38 97 ASN A O 1
ATOM 783 N N . PRO A 1 98 ? -13.195 7.508 2.465 1 98.12 98 PRO A N 1
ATOM 784 C CA . PRO A 1 98 ? -12.641 6.895 3.676 1 98.12 98 PRO A CA 1
ATOM 785 C C . PRO A 1 98 ? -13.281 5.547 4 1 98.12 98 PRO A C 1
ATOM 787 O O . PRO A 1 98 ? -14.383 5.258 3.539 1 98.12 98 PRO A O 1
ATOM 790 N N . VAL A 1 99 ? -12.562 4.777 4.715 1 98.75 99 VAL A N 1
ATOM 791 C CA . VAL A 1 99 ? -13.047 3.533 5.301 1 98.75 99 VAL A CA 1
ATOM 792 C C . VAL A 1 99 ? -13.188 3.693 6.812 1 98.75 99 VAL A C 1
ATOM 794 O O . VAL A 1 99 ? -12.305 4.262 7.465 1 98.75 99 VAL A O 1
ATOM 797 N N . PHE A 1 100 ? -14.258 3.223 7.367 1 98.75 100 PHE A N 1
ATOM 798 C CA . PHE A 1 100 ? -14.531 3.318 8.797 1 98.75 100 PHE A CA 1
ATOM 799 C C . PHE A 1 100 ? -14.539 1.936 9.438 1 98.75 100 PHE A C 1
ATOM 801 O O . PHE A 1 100 ? -14.719 0.928 8.75 1 98.75 100 PHE A O 1
ATOM 808 N N . ILE A 1 101 ? -14.266 1.964 10.742 1 98.56 101 ILE A N 1
ATOM 809 C CA . ILE A 1 101 ? -14.5 0.739 11.508 1 98.56 101 ILE A CA 1
ATOM 810 C C . ILE A 1 101 ? -15.945 0.282 11.328 1 98.56 101 ILE A C 1
ATOM 812 O O . ILE A 1 101 ? -16.875 1.079 11.469 1 98.56 101 ILE A O 1
ATOM 816 N N . GLY A 1 102 ? -16.125 -0.996 10.945 1 98.75 102 GLY A N 1
ATOM 817 C CA . GLY A 1 102 ? -17.453 -1.532 10.75 1 98.75 102 GLY A CA 1
ATOM 818 C C . GLY A 1 102 ? -17.859 -1.64 9.289 1 98.75 102 GLY A C 1
ATOM 819 O O . GLY A 1 102 ? -18.797 -2.35 8.945 1 98.75 102 GLY A O 1
ATOM 820 N N . ASP A 1 103 ? -17.156 -0.971 8.406 1 98.81 103 ASP A N 1
ATOM 821 C CA . ASP A 1 103 ? -17.406 -1.127 6.98 1 98.81 103 ASP A CA 1
ATOM 822 C C . ASP A 1 103 ? -17.078 -2.541 6.516 1 98.81 103 ASP A C 1
ATOM 824 O O . ASP A 1 103 ? -16.078 -3.121 6.945 1 98.81 103 ASP A O 1
ATOM 828 N N . THR A 1 104 ? -17.875 -3.074 5.656 1 98.88 104 THR A N 1
ATOM 829 C CA . THR A 1 104 ? -17.547 -4.328 4.988 1 98.88 104 THR A CA 1
ATOM 830 C C . THR A 1 104 ? -17.031 -4.066 3.576 1 98.88 104 THR A C 1
ATOM 832 O O . THR A 1 104 ? -17.688 -3.404 2.779 1 98.88 104 THR A O 1
ATOM 835 N N . LEU A 1 105 ? -15.852 -4.598 3.281 1 98.88 105 LEU A N 1
ATOM 836 C CA . LEU A 1 105 ? -15.172 -4.344 2.016 1 98.88 105 LEU A CA 1
ATOM 837 C C . LEU A 1 105 ? -15.219 -5.57 1.115 1 98.88 105 LEU A C 1
ATOM 839 O O . LEU A 1 105 ? -15.172 -6.703 1.601 1 98.88 105 LEU A O 1
ATOM 843 N N . SER A 1 106 ? -15.32 -5.367 -0.156 1 98.69 106 SER A N 1
ATOM 844 C CA . SER A 1 106 ? -15.117 -6.355 -1.21 1 98.69 106 SER A CA 1
ATOM 845 C C . SER A 1 106 ? -14.555 -5.715 -2.475 1 98.69 106 SER A C 1
ATOM 847 O O . SER A 1 106 ? -14.5 -4.488 -2.578 1 98.69 106 SER A O 1
ATOM 849 N N . GLN A 1 107 ? -14.016 -6.535 -3.426 1 98.38 107 GLN A N 1
ATOM 850 C CA . GLN A 1 107 ? -13.461 -5.887 -4.609 1 98.38 107 GLN A CA 1
ATOM 851 C C . GLN A 1 107 ? -13.656 -6.754 -5.852 1 98.38 107 GLN A C 1
ATOM 853 O O . GLN A 1 107 ? -13.867 -7.961 -5.742 1 98.38 107 GLN A O 1
ATOM 858 N N . THR A 1 108 ? -13.719 -6.09 -6.934 1 98.62 108 THR A N 1
ATOM 859 C CA . THR A 1 108 ? -13.688 -6.684 -8.266 1 98.62 108 THR A CA 1
ATOM 860 C C . THR A 1 108 ? -12.305 -6.527 -8.891 1 98.62 108 THR A C 1
ATOM 862 O O . THR A 1 108 ? -11.648 -5.492 -8.719 1 98.62 108 THR A O 1
ATOM 865 N N . MET A 1 109 ? -11.922 -7.559 -9.562 1 98.56 109 MET A N 1
ATOM 866 C CA . MET A 1 109 ? -10.641 -7.594 -10.258 1 98.56 109 MET A CA 1
ATOM 867 C C . MET A 1 109 ? -10.82 -8.008 -11.719 1 98.56 109 MET A C 1
ATOM 869 O O . MET A 1 109 ? -11.477 -9.016 -12 1 98.56 109 MET A O 1
ATOM 873 N N . VAL A 1 110 ? -10.258 -7.246 -12.609 1 98.75 110 VAL A N 1
ATOM 874 C CA . VAL A 1 110 ? -10.359 -7.547 -14.031 1 98.75 110 VAL A CA 1
ATOM 875 C C . VAL A 1 110 ? -8.969 -7.578 -14.664 1 98.75 110 VAL A C 1
ATOM 877 O O . VAL A 1 110 ? -8.18 -6.656 -14.477 1 98.75 110 VAL A O 1
ATOM 880 N N . VAL A 1 111 ? -8.688 -8.633 -15.391 1 98.75 111 VAL A N 1
ATOM 881 C CA . VAL A 1 111 ? -7.426 -8.664 -16.125 1 98.75 111 VAL A CA 1
ATOM 882 C C . VAL A 1 111 ? -7.441 -7.609 -17.219 1 98.75 111 VAL A C 1
ATOM 884 O O . VAL A 1 111 ? -8.148 -7.75 -18.219 1 98.75 111 VAL A O 1
ATOM 887 N N . SER A 1 112 ? -6.637 -6.633 -17.062 1 98.69 112 SER A N 1
ATOM 888 C CA . SER A 1 112 ? -6.648 -5.531 -18.016 1 98.69 112 SER A CA 1
ATOM 889 C C . SER A 1 112 ? -5.555 -5.699 -19.062 1 98.69 112 SER A C 1
ATOM 891 O O . SER A 1 112 ? -5.668 -5.176 -20.172 1 98.69 112 SER A O 1
ATOM 893 N N . GLU A 1 113 ? -4.5 -6.375 -18.672 1 97.94 113 GLU A N 1
ATOM 894 C CA . GLU A 1 113 ? -3.373 -6.578 -19.578 1 97.94 113 GLU A CA 1
ATOM 895 C C . GLU A 1 113 ? -2.652 -7.891 -19.281 1 97.94 113 GLU A C 1
ATOM 897 O O . GLU A 1 113 ? -2.523 -8.281 -18.109 1 97.94 113 GLU A O 1
ATOM 902 N N . ARG A 1 114 ? -2.23 -8.531 -20.266 1 96 114 ARG A N 1
ATOM 903 C CA . ARG A 1 114 ? -1.3 -9.656 -20.219 1 96 114 ARG A CA 1
ATOM 904 C C . ARG A 1 114 ? -0.196 -9.5 -21.266 1 96 114 ARG A C 1
ATOM 906 O O . ARG A 1 114 ? -0.47 -9.172 -22.422 1 96 114 ARG A O 1
ATOM 913 N N . LYS A 1 115 ? 0.985 -9.68 -20.781 1 94.88 115 LYS A N 1
ATOM 914 C CA . LYS A 1 115 ? 2.098 -9.484 -21.719 1 94.88 115 LYS A CA 1
ATOM 915 C C . LYS A 1 115 ? 3.146 -10.586 -21.547 1 94.88 115 LYS A C 1
ATOM 917 O O . LYS A 1 115 ? 3.643 -10.82 -20.453 1 94.88 115 LYS A O 1
ATOM 922 N N . ASP A 1 116 ? 3.486 -11.164 -22.641 1 89.75 116 ASP A N 1
ATOM 923 C CA . ASP A 1 116 ? 4.629 -12.07 -22.688 1 89.75 116 ASP A CA 1
ATOM 924 C C . ASP A 1 116 ? 5.945 -11.305 -22.594 1 89.75 116 ASP A C 1
ATOM 926 O O . ASP A 1 116 ? 6.117 -10.273 -23.25 1 89.75 116 ASP A O 1
ATOM 930 N N . LEU A 1 117 ? 6.73 -11.836 -21.656 1 83.69 117 LEU A N 1
ATOM 931 C CA . LEU A 1 117 ? 8.008 -11.148 -21.516 1 83.69 117 LEU A CA 1
ATOM 932 C C . LEU A 1 117 ? 9.094 -11.852 -22.328 1 83.69 117 LEU A C 1
ATOM 934 O O . LEU A 1 117 ? 9.266 -13.062 -22.219 1 83.69 117 LEU A O 1
ATOM 938 N N . GLY A 1 118 ? 9.133 -11.695 -23.594 1 70.25 118 GLY A N 1
ATOM 939 C CA . GLY A 1 118 ? 10.047 -12.258 -24.562 1 70.25 118 GLY A CA 1
ATOM 940 C C . GLY A 1 118 ? 11.344 -12.766 -23.953 1 70.25 118 GLY A C 1
ATOM 941 O O . GLY A 1 118 ? 11.883 -13.781 -24.391 1 70.25 118 GLY A O 1
ATOM 942 N N . SER A 1 119 ? 11.828 -12.109 -22.984 1 68.31 119 SER A N 1
ATOM 943 C CA . SER A 1 119 ? 13.141 -12.422 -22.438 1 68.31 119 SER A CA 1
ATOM 944 C C . SER A 1 119 ? 13.078 -13.602 -21.484 1 68.31 119 SER A C 1
ATOM 946 O O . SER A 1 119 ? 14.094 -14.227 -21.172 1 68.31 119 SER A O 1
ATOM 948 N N . ARG A 1 120 ? 11.898 -13.914 -21.016 1 73.69 120 ARG A N 1
ATOM 949 C CA . ARG A 1 120 ? 11.742 -15.062 -20.109 1 73.69 120 ARG A CA 1
ATOM 950 C C . ARG A 1 120 ? 10.562 -15.938 -20.547 1 73.69 120 ARG A C 1
ATOM 952 O O . ARG A 1 120 ? 9.531 -15.422 -20.984 1 73.69 120 ARG A O 1
ATOM 959 N N . ASP A 1 121 ? 10.75 -17.172 -20.547 1 80.88 121 ASP A N 1
ATOM 960 C CA . ASP A 1 121 ? 9.711 -18.109 -20.969 1 80.88 121 ASP A CA 1
ATOM 961 C C . ASP A 1 121 ? 9.008 -18.719 -19.75 1 80.88 121 ASP A C 1
ATOM 963 O O . ASP A 1 121 ? 8.023 -19.453 -19.906 1 80.88 121 ASP A O 1
ATOM 967 N N . ASP A 1 122 ? 9.414 -18.266 -18.625 1 91.5 122 ASP A N 1
ATOM 968 C CA . ASP A 1 122 ? 8.883 -18.969 -17.453 1 91.5 122 ASP A CA 1
ATOM 969 C C . ASP A 1 122 ? 7.82 -18.141 -16.75 1 91.5 122 ASP A C 1
ATOM 971 O O . ASP A 1 122 ? 7.191 -18.609 -15.797 1 91.5 122 ASP A O 1
ATOM 975 N N . ALA A 1 123 ? 7.641 -16.844 -17.281 1 94.56 123 ALA A N 1
ATOM 976 C CA . ALA A 1 123 ? 6.66 -15.984 -16.609 1 94.56 123 ALA A CA 1
ATOM 977 C C . ALA A 1 123 ? 6.156 -14.898 -17.562 1 94.56 123 ALA A C 1
ATOM 979 O O . ALA A 1 123 ? 6.801 -14.594 -18.562 1 94.56 123 ALA A O 1
ATOM 980 N N . GLY A 1 124 ? 5.004 -14.398 -17.281 1 96.25 124 GLY A N 1
ATOM 981 C CA . GLY A 1 124 ? 4.43 -13.258 -17.984 1 96.25 124 GLY A CA 1
ATOM 982 C C . GLY A 1 124 ? 3.881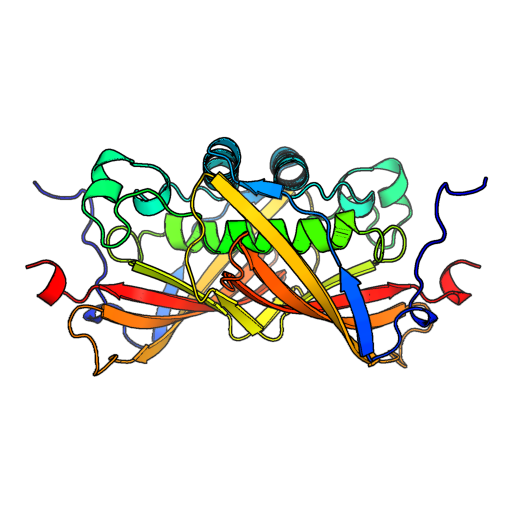 -12.195 -17.047 1 96.25 124 GLY A C 1
ATOM 983 O O . GLY A 1 124 ? 3.732 -12.438 -15.844 1 96.25 124 GLY A O 1
ATOM 984 N N . LEU A 1 125 ? 3.68 -11.062 -17.609 1 97.44 125 LEU A N 1
ATOM 985 C CA . LEU A 1 125 ? 3.109 -9.945 -16.859 1 97.44 125 LEU A CA 1
ATOM 986 C C . LEU A 1 125 ? 1.585 -9.984 -16.906 1 97.44 125 LEU A C 1
ATOM 988 O O . LEU A 1 125 ? 0.999 -10.109 -17.984 1 97.44 125 LEU A O 1
ATOM 992 N N . VAL A 1 126 ? 0.972 -9.898 -15.805 1 98.25 126 VAL A N 1
ATOM 993 C CA . VAL A 1 126 ? -0.475 -9.75 -15.68 1 98.25 126 VAL A CA 1
ATOM 994 C C . VAL A 1 126 ? -0.803 -8.477 -14.906 1 98.25 126 VAL A C 1
ATOM 996 O O . VAL A 1 126 ? -0.252 -8.234 -13.828 1 98.25 126 VAL A O 1
ATOM 999 N N . VAL A 1 127 ? -1.669 -7.68 -15.469 1 98.75 127 VAL A N 1
ATOM 1000 C CA . VAL A 1 127 ? -2.152 -6.484 -14.789 1 98.75 127 VAL A CA 1
ATOM 1001 C C . VAL A 1 127 ? -3.627 -6.656 -14.422 1 98.75 127 VAL A C 1
ATOM 1003 O O . VAL A 1 127 ? -4.457 -6.938 -15.297 1 98.75 127 VAL A O 1
ATOM 1006 N N . LEU A 1 128 ? -3.955 -6.48 -13.188 1 98.81 128 LEU A N 1
ATOM 1007 C CA . LEU A 1 128 ? -5.324 -6.543 -12.688 1 98.81 128 LEU A CA 1
ATOM 1008 C C . LEU A 1 128 ? -5.852 -5.148 -12.375 1 98.81 128 LEU A C 1
ATOM 1010 O O . LEU A 1 128 ? -5.258 -4.414 -11.586 1 98.81 128 LEU A O 1
ATOM 1014 N N . GLU A 1 129 ? -6.926 -4.77 -12.984 1 98.88 129 GLU A N 1
ATOM 1015 C CA . GLU A 1 129 ? -7.68 -3.59 -12.57 1 98.88 129 GLU A CA 1
ATOM 1016 C C . GLU A 1 129 ? -8.547 -3.889 -11.359 1 98.88 129 GLU A C 1
ATOM 1018 O O . GLU A 1 129 ? -9.344 -4.836 -11.367 1 98.88 129 GLU A O 1
ATOM 1023 N N . ILE A 1 130 ? -8.438 -3.035 -10.344 1 98.75 130 ILE A N 1
ATOM 1024 C CA . ILE A 1 130 ? -9.07 -3.309 -9.055 1 98.75 130 ILE A CA 1
ATOM 1025 C C . ILE A 1 130 ? -10.055 -2.195 -8.727 1 98.75 130 ILE A C 1
ATOM 1027 O O . ILE A 1 130 ? -9.758 -1.013 -8.898 1 98.75 130 ILE A O 1
ATOM 1031 N N . GLU A 1 131 ? -11.195 -2.598 -8.25 1 98.88 131 GLU A N 1
ATOM 1032 C CA . GLU A 1 131 ? -12.148 -1.696 -7.605 1 98.88 131 GLU A CA 1
ATOM 1033 C C . GLU A 1 131 ? -12.672 -2.283 -6.297 1 98.88 131 GLU A C 1
ATOM 1035 O O . GLU A 1 131 ? -13.266 -3.361 -6.289 1 98.88 131 GLU A O 1
ATOM 1040 N N . MET A 1 132 ? -12.414 -1.61 -5.219 1 98.88 132 MET A N 1
ATOM 1041 C CA . MET A 1 132 ? -12.898 -2.027 -3.906 1 98.88 132 MET A CA 1
ATOM 1042 C C . MET A 1 132 ? -14.016 -1.111 -3.42 1 98.88 132 MET A C 1
ATOM 1044 O O . MET A 1 132 ? -13.906 0.112 -3.518 1 98.88 132 MET A O 1
ATOM 1048 N N . THR A 1 133 ? -15.039 -1.739 -2.855 1 98.88 133 THR A N 1
ATOM 1049 C CA . THR A 1 133 ? -16.203 -0.981 -2.391 1 98.88 133 THR A CA 1
ATOM 1050 C C . THR A 1 133 ? -16.578 -1.39 -0.97 1 98.88 133 THR A C 1
ATOM 1052 O O . THR A 1 133 ? -16.203 -2.467 -0.506 1 98.88 133 THR A O 1
ATOM 1055 N N . LYS A 1 134 ? -17.359 -0.452 -0.288 1 98.62 134 LYS A N 1
ATOM 1056 C CA . LYS A 1 134 ? -18.031 -0.771 0.969 1 98.62 134 LYS A CA 1
ATOM 1057 C C . LYS A 1 134 ? -19.391 -1.41 0.717 1 98.62 134 LYS A C 1
ATOM 1059 O O . LYS A 1 134 ? -19.766 -1.637 -0.432 1 98.62 134 LYS A O 1
ATOM 1064 N N . GLN A 1 135 ? -20.016 -1.793 1.786 1 98.56 135 GLN A N 1
ATOM 1065 C CA . GLN A 1 135 ? -21.281 -2.506 1.711 1 98.56 135 GLN A CA 1
ATOM 1066 C C . GLN A 1 135 ? -22.328 -1.683 0.97 1 98.56 135 GLN A C 1
ATOM 1068 O O . GLN A 1 135 ? -23.297 -2.232 0.433 1 98.56 135 GLN A O 1
ATOM 1073 N N . ASP A 1 136 ? -22.172 -0.405 0.877 1 98.38 136 ASP A N 1
ATOM 1074 C CA . ASP A 1 136 ? -23.188 0.441 0.246 1 98.38 136 ASP A CA 1
ATOM 1075 C C . ASP A 1 136 ? -22.797 0.776 -1.192 1 98.38 136 ASP A C 1
ATOM 1077 O O . ASP A 1 136 ? -23.438 1.609 -1.835 1 98.38 136 ASP A O 1
ATOM 1081 N N . GLY A 1 137 ? -21.688 0.247 -1.596 1 98.56 137 GLY A N 1
ATOM 1082 C CA . GLY A 1 137 ? -21.281 0.439 -2.977 1 98.56 137 GLY A CA 1
ATOM 1083 C C . GLY A 1 137 ? -20.297 1.579 -3.154 1 98.56 137 GLY A C 1
ATOM 1084 O O . GLY A 1 137 ? -19.781 1.803 -4.254 1 98.56 137 GLY A O 1
ATOM 1085 N N . THR A 1 138 ? -19.969 2.289 -2.09 1 98.81 138 THR A N 1
ATOM 1086 C CA . THR A 1 138 ? -19.016 3.389 -2.162 1 98.81 138 THR A CA 1
ATOM 1087 C C . THR A 1 138 ? -17.609 2.869 -2.484 1 98.81 138 THR A C 1
ATOM 1089 O O . THR A 1 138 ? -17.109 1.969 -1.812 1 98.81 138 THR A O 1
ATOM 1092 N N . VAL A 1 139 ? -16.984 3.445 -3.518 1 98.94 139 VAL A N 1
ATOM 1093 C CA . VAL A 1 139 ? -15.625 3.053 -3.912 1 98.94 139 VAL A CA 1
ATOM 1094 C C . VAL A 1 139 ? -14.609 3.643 -2.936 1 98.94 139 VAL A C 1
ATOM 1096 O O . VAL A 1 139 ? -14.633 4.844 -2.656 1 98.94 139 VAL A O 1
ATOM 1099 N N . VAL A 1 140 ? -13.727 2.779 -2.465 1 98.88 140 VAL A N 1
ATOM 1100 C CA . VAL A 1 140 ? -12.766 3.26 -1.478 1 98.88 140 VAL A CA 1
ATOM 1101 C C . VAL A 1 140 ? -11.344 3.09 -2.012 1 98.88 140 VAL A C 1
ATOM 1103 O O . VAL A 1 140 ? -10.406 3.682 -1.483 1 98.88 140 VAL A O 1
ATOM 1106 N N . LEU A 1 141 ? -11.195 2.287 -3.041 1 98.88 141 LEU A N 1
ATOM 1107 C CA . LEU A 1 141 ? -9.906 2.125 -3.705 1 98.88 141 LEU A CA 1
ATOM 1108 C C . LEU A 1 141 ? -10.086 1.727 -5.168 1 98.88 141 LEU A C 1
ATOM 1110 O O . LEU A 1 141 ? -10.922 0.873 -5.48 1 98.88 141 LEU A O 1
ATOM 1114 N N . GLU A 1 142 ? -9.359 2.365 -5.996 1 98.88 142 GLU A N 1
ATOM 1115 C CA . GLU A 1 142 ? -9.211 1.991 -7.398 1 98.88 142 GLU A CA 1
ATOM 1116 C C . GLU A 1 142 ? -7.742 2.02 -7.824 1 98.88 142 GLU A C 1
ATOM 1118 O O . GLU A 1 142 ? -6.988 2.898 -7.406 1 98.88 142 GLU A O 1
ATOM 1123 N N . GLY A 1 143 ? -7.402 1.116 -8.648 1 98.69 143 GLY A N 1
ATOM 1124 C CA . GLY A 1 143 ? -6.047 1.035 -9.164 1 98.69 143 GLY A CA 1
ATOM 1125 C C . GLY A 1 143 ? -5.773 -0.248 -9.922 1 98.69 143 GLY A C 1
ATOM 1126 O O . GLY A 1 143 ? -6.691 -1.021 -10.203 1 98.69 143 GLY A O 1
ATOM 1127 N N . ASP A 1 144 ? -4.559 -0.374 -10.367 1 98.75 144 ASP A N 1
ATOM 1128 C CA . ASP A 1 144 ? -4.18 -1.643 -10.984 1 98.75 144 ASP A CA 1
ATOM 1129 C C . ASP A 1 144 ? -2.992 -2.271 -10.258 1 98.75 144 ASP A C 1
ATOM 1131 O O . ASP A 1 144 ? -2.322 -1.609 -9.461 1 98.75 144 ASP A O 1
ATOM 1135 N N . MET A 1 145 ? -2.848 -3.488 -10.344 1 98.69 145 MET A N 1
ATOM 1136 C CA . MET A 1 145 ? -1.762 -4.25 -9.734 1 98.69 145 MET A CA 1
ATOM 1137 C C . MET A 1 145 ? -1.03 -5.09 -10.773 1 98.69 145 MET A C 1
ATOM 1139 O O . MET A 1 145 ? -1.662 -5.789 -11.562 1 98.69 145 MET A O 1
ATOM 1143 N N . LYS A 1 146 ? 0.263 -5.07 -10.719 1 98.5 146 LYS A N 1
ATOM 1144 C CA . LYS A 1 146 ? 1.102 -5.789 -11.68 1 98.5 146 LYS A CA 1
ATOM 1145 C C . LYS A 1 146 ? 1.749 -7.012 -11.039 1 98.5 146 LYS A C 1
ATOM 1147 O O . LYS A 1 146 ? 2.43 -6.895 -10.016 1 98.5 146 LYS A O 1
ATOM 1152 N N . PHE A 1 147 ? 1.563 -8.109 -11.703 1 97.5 147 PHE A N 1
ATOM 1153 C CA . PHE A 1 147 ? 2.127 -9.352 -11.195 1 97.5 147 PHE A CA 1
ATOM 1154 C C . PHE A 1 147 ? 2.938 -10.062 -12.273 1 97.5 147 PHE A C 1
ATOM 1156 O O . PHE A 1 147 ? 2.572 -10.031 -13.453 1 97.5 147 PHE A O 1
ATOM 1163 N N . LEU A 1 148 ? 3.99 -10.641 -11.852 1 96.12 148 LEU A N 1
ATOM 1164 C CA . LEU A 1 148 ? 4.672 -11.648 -12.648 1 96.12 148 LEU A CA 1
ATOM 1165 C C . LEU A 1 148 ? 4.148 -13.047 -12.32 1 96.12 148 LEU A C 1
ATOM 1167 O O . LEU A 1 148 ? 4.254 -13.5 -11.18 1 96.12 148 LEU A O 1
ATOM 1171 N N . ILE A 1 149 ? 3.625 -13.734 -13.32 1 96.31 149 ILE A N 1
ATOM 1172 C CA . ILE A 1 149 ? 2.953 -15.008 -13.094 1 96.31 149 ILE A CA 1
ATOM 1173 C C . ILE A 1 149 ? 3.643 -16.109 -13.898 1 96.31 149 ILE A C 1
ATOM 1175 O O . ILE A 1 149 ? 3.957 -15.914 -15.078 1 96.31 149 ILE A O 1
ATOM 1179 N N . LYS A 1 150 ? 3.812 -17.234 -13.336 1 94.62 150 LYS A N 1
ATOM 1180 C CA . LYS A 1 150 ? 4.453 -18.375 -13.984 1 94.62 150 LYS A CA 1
ATOM 1181 C C . LYS A 1 150 ? 3.635 -18.875 -15.172 1 94.62 150 LYS A C 1
ATOM 1183 O O . LYS A 1 150 ? 2.404 -18.906 -15.109 1 94.62 150 LYS A O 1
ATOM 1188 N N . THR A 1 151 ? 4.367 -19.297 -16.188 1 94.5 151 THR A N 1
ATOM 1189 C CA . THR A 1 151 ? 3.725 -20 -17.281 1 94.5 151 THR A CA 1
ATOM 1190 C C . THR A 1 151 ? 3.543 -21.469 -16.953 1 94.5 151 THR A C 1
ATOM 1192 O O . THR A 1 151 ? 4.18 -22 -16.047 1 94.5 151 THR A O 1
ATOM 1195 N N . LYS A 1 152 ? 2.693 -22.109 -17.703 1 91.19 152 LYS A N 1
ATOM 1196 C CA . LYS A 1 152 ? 2.496 -23.531 -17.5 1 91.19 152 LYS A CA 1
ATOM 1197 C C . LYS A 1 152 ? 3.779 -24.312 -17.781 1 91.19 152 LYS A C 1
ATOM 1199 O O . LYS A 1 152 ? 4.062 -25.312 -17.125 1 91.19 152 LYS A O 1
ATOM 1204 N N . SER A 1 153 ? 4.508 -23.828 -18.719 1 84.56 153 SER A N 1
ATOM 1205 C CA . SER A 1 153 ? 5.742 -24.5 -19.109 1 84.56 153 SER A CA 1
ATOM 1206 C C . SER A 1 153 ? 6.77 -24.453 -17.984 1 84.56 153 SER A C 1
ATOM 1208 O O . SER A 1 153 ? 7.629 -25.328 -17.875 1 84.56 153 SER A O 1
ATOM 1210 N N . ALA A 1 154 ? 6.719 -23.484 -17.172 1 76.44 154 ALA A N 1
ATOM 1211 C CA . ALA A 1 154 ? 7.641 -23.344 -16.047 1 76.44 154 ALA A CA 1
ATOM 1212 C C . ALA A 1 154 ? 7.316 -24.359 -14.953 1 76.44 154 ALA A C 1
ATOM 1214 O O . ALA A 1 154 ? 8.172 -24.672 -14.125 1 76.44 154 ALA A O 1
ATOM 1215 N N . ALA A 1 155 ? 6.16 -24.781 -14.836 1 70.69 155 ALA A N 1
ATOM 1216 C CA . ALA A 1 155 ? 5.719 -25.719 -13.812 1 70.69 155 ALA A CA 1
ATOM 1217 C C . ALA A 1 155 ? 6.09 -27.141 -14.188 1 70.69 155 ALA A C 1
ATOM 1219 O O . ALA A 1 155 ? 6.164 -28.016 -13.32 1 70.69 155 ALA A O 1
ATOM 1220 N N . GLU A 1 156 ? 6.293 -27.438 -15.477 1 62.84 156 GLU A N 1
ATOM 1221 C CA . GLU A 1 156 ? 6.652 -28.781 -15.93 1 62.84 156 GLU A CA 1
ATOM 1222 C C . GLU A 1 156 ? 8.148 -29.031 -15.773 1 62.84 156 GLU A C 1
ATOM 1224 O O . GLU A 1 156 ? 8.562 -30.141 -15.398 1 62.84 156 GLU A O 1
ATOM 1229 N N . MET B 1 1 ? -0.351 25.781 23.891 1 49.69 1 MET B N 1
ATOM 1230 C CA . MET B 1 1 ? 0.676 24.844 24.328 1 49.69 1 MET B CA 1
ATOM 1231 C C . MET B 1 1 ? 1.63 24.5 23.188 1 49.69 1 MET B C 1
ATOM 1233 O O . MET B 1 1 ? 1.225 24.453 22.016 1 49.69 1 MET B O 1
ATOM 1237 N N . ALA B 1 2 ? 2.85 24.734 23.453 1 56.22 2 ALA B N 1
ATOM 1238 C CA . ALA B 1 2 ? 3.846 24.547 22.406 1 56.22 2 ALA B CA 1
ATOM 1239 C C . ALA B 1 2 ? 3.977 23.078 22.031 1 56.22 2 ALA B C 1
ATOM 1241 O O . ALA B 1 2 ? 3.988 22.203 22.891 1 56.22 2 ALA B O 1
ATOM 1242 N N . TYR B 1 3 ? 3.645 22.859 20.766 1 64.31 3 TYR B N 1
ATOM 1243 C CA . TYR B 1 3 ? 4.016 21.531 20.297 1 64.31 3 TYR B CA 1
ATOM 1244 C C . TYR B 1 3 ? 5.527 21.359 20.312 1 64.31 3 TYR B C 1
ATOM 1246 O O . TYR B 1 3 ? 6.273 22.344 20.281 1 64.31 3 TYR B O 1
ATOM 1254 N N . SER B 1 4 ? 6.023 20.062 20.594 1 70 4 SER B N 1
ATOM 1255 C CA . SER B 1 4 ? 7.449 19.75 20.547 1 70 4 SER B CA 1
ATOM 1256 C C . SER B 1 4 ? 8.031 20 19.156 1 70 4 SER B C 1
ATOM 1258 O O . SER B 1 4 ? 9.25 19.969 18.984 1 70 4 SER B O 1
ATOM 1260 N N . TYR B 1 5 ? 7.16 20.234 18.156 1 76.44 5 TYR B N 1
ATOM 1261 C CA . TYR B 1 5 ? 7.59 20.547 16.781 1 76.44 5 TYR B CA 1
ATOM 1262 C C . TYR B 1 5 ? 6.621 21.5 16.109 1 76.44 5 TYR B C 1
ATOM 1264 O O . TYR B 1 5 ? 5.516 21.734 16.609 1 76.44 5 TYR B O 1
ATOM 1272 N N . GLU B 1 6 ? 7.129 22.141 15.07 1 85.38 6 GLU B N 1
ATOM 1273 C CA . GLU B 1 6 ? 6.266 22.969 14.25 1 85.38 6 GLU B CA 1
ATOM 1274 C C . GLU B 1 6 ? 5.691 22.188 13.07 1 85.38 6 GLU B C 1
ATOM 1276 O O . GLU B 1 6 ? 6.438 21.688 12.234 1 85.38 6 GLU B O 1
ATOM 1281 N N . PRO B 1 7 ? 4.438 22.062 13.031 1 91.12 7 PRO B N 1
ATOM 1282 C CA . PRO B 1 7 ? 3.832 21.328 11.914 1 91.12 7 PRO B CA 1
ATOM 1283 C C . PRO B 1 7 ? 4.137 21.953 10.562 1 91.12 7 PRO B C 1
ATOM 1285 O O . PRO B 1 7 ? 4.312 23.172 10.469 1 91.12 7 PRO B O 1
ATOM 1288 N N . HIS B 1 8 ? 4.246 21.125 9.57 1 94.94 8 HIS B N 1
ATOM 1289 C CA . HIS B 1 8 ? 4.359 21.594 8.203 1 94.94 8 HIS B CA 1
ATOM 1290 C C . HIS B 1 8 ? 2.982 21.812 7.578 1 94.94 8 HIS B C 1
ATOM 1292 O O . HIS B 1 8 ? 2.197 20.875 7.457 1 94.94 8 HIS B O 1
ATOM 1298 N N . TYR B 1 9 ? 2.754 23.031 7.191 1 95.94 9 TYR B N 1
ATOM 1299 C CA . TYR B 1 9 ? 1.528 23.328 6.461 1 95.94 9 TYR B CA 1
ATOM 1300 C C . TYR B 1 9 ? 1.775 23.344 4.957 1 95.94 9 TYR B C 1
ATOM 1302 O O . TYR B 1 9 ? 2.916 23.203 4.508 1 95.94 9 TYR B O 1
ATOM 1310 N N . PHE B 1 10 ? 0.648 23.453 4.203 1 96.75 10 PHE B N 1
ATOM 1311 C CA . PHE B 1 10 ? 0.702 23.391 2.746 1 96.75 10 PHE B CA 1
ATOM 1312 C C . PHE B 1 10 ? 1.779 24.328 2.209 1 96.75 10 PHE B C 1
ATOM 1314 O O . PHE B 1 10 ? 2.568 23.938 1.346 1 96.75 10 PHE B O 1
ATOM 1321 N N . GLU B 1 11 ? 1.878 25.469 2.781 1 95.06 11 GLU B N 1
ATOM 1322 C CA . GLU B 1 11 ? 2.789 26.516 2.34 1 95.06 11 GLU B CA 1
ATOM 1323 C C . GLU B 1 11 ? 4.246 26.125 2.566 1 95.06 11 GLU B C 1
ATOM 1325 O O . GLU B 1 11 ? 5.152 26.672 1.942 1 95.06 11 GLU B O 1
ATOM 1330 N N . ASP B 1 12 ? 4.473 25.141 3.41 1 96.06 12 ASP B N 1
ATOM 1331 C CA . ASP B 1 12 ? 5.832 24.75 3.771 1 96.06 12 ASP B CA 1
ATOM 1332 C C . ASP B 1 12 ? 6.371 23.688 2.816 1 96.06 12 ASP B C 1
ATOM 1334 O O . ASP B 1 12 ? 7.555 23.344 2.869 1 96.06 12 ASP B O 1
ATOM 1338 N N . PHE B 1 13 ? 5.512 23.156 1.988 1 97.44 13 PHE B N 1
ATOM 1339 C CA . PHE B 1 13 ? 5.902 22.141 1.025 1 97.44 13 PHE B CA 1
ATOM 1340 C C . PHE B 1 13 ? 6.242 22.766 -0.322 1 97.44 13 PHE B C 1
ATOM 1342 O O . PHE B 1 13 ? 5.508 22.594 -1.297 1 97.44 13 PHE B O 1
ATOM 1349 N N . GLU B 1 14 ? 7.398 23.297 -0.412 1 97.12 14 GLU B N 1
ATOM 1350 C CA . GLU B 1 14 ? 7.859 23.891 -1.659 1 97.12 14 GLU B CA 1
ATOM 1351 C C . GLU B 1 14 ? 8.375 22.828 -2.627 1 97.12 14 GLU B C 1
ATOM 1353 O O . GLU B 1 14 ? 9.094 21.906 -2.225 1 97.12 14 GLU B O 1
ATOM 1358 N N . GLU B 1 15 ? 7.992 23 -3.877 1 98.06 15 GLU B N 1
ATOM 1359 C CA . GLU B 1 15 ? 8.484 22.062 -4.879 1 98.06 15 GLU B CA 1
ATOM 1360 C C . GLU B 1 15 ? 10.008 22 -4.871 1 98.06 15 GLU B C 1
ATOM 1362 O O . GLU B 1 15 ? 10.68 23.031 -4.809 1 98.06 15 GLU B O 1
ATOM 1367 N N . GLY B 1 16 ? 10.539 20.781 -4.84 1 98.38 16 GLY B N 1
ATOM 1368 C CA . GLY B 1 16 ? 11.977 20.594 -4.812 1 98.38 16 GLY B CA 1
ATOM 1369 C C . GLY B 1 16 ? 12.523 20.344 -3.418 1 98.38 16 GLY B C 1
ATOM 1370 O O . GLY B 1 16 ? 13.648 19.875 -3.262 1 98.38 16 GLY B O 1
ATOM 1371 N N . LYS B 1 17 ? 11.766 20.703 -2.391 1 98.12 17 LYS B N 1
ATOM 1372 C CA . LYS B 1 17 ? 12.203 20.438 -1.023 1 98.12 17 LYS B CA 1
ATOM 1373 C C . LYS B 1 17 ? 12.383 18.938 -0.781 1 98.12 17 LYS B C 1
ATOM 1375 O O . LYS B 1 17 ? 11.555 18.141 -1.196 1 98.12 17 LYS B O 1
ATOM 1380 N N . GLU B 1 18 ? 13.469 18.594 -0.084 1 98.25 18 GLU B N 1
ATOM 1381 C CA . GLU B 1 18 ? 13.82 17.203 0.145 1 98.25 18 GLU B CA 1
ATOM 1382 C C . GLU B 1 18 ? 13.766 16.859 1.63 1 98.25 18 GLU B C 1
ATOM 1384 O O . GLU B 1 18 ? 14.195 17.641 2.473 1 98.25 18 GLU B O 1
ATOM 1389 N N . PHE B 1 19 ? 13.258 15.695 1.914 1 97.94 19 PHE B N 1
ATOM 1390 C CA . PHE B 1 19 ? 13.25 15.117 3.254 1 97.94 19 PHE B CA 1
ATOM 1391 C C . PHE B 1 19 ? 13.898 13.734 3.25 1 97.94 19 PHE B C 1
ATOM 1393 O O . PHE B 1 19 ? 13.836 13.016 2.25 1 97.94 19 PHE B O 1
ATOM 1400 N N . GLN B 1 20 ? 14.492 13.398 4.371 1 97.75 20 GLN B N 1
ATOM 1401 C CA . GLN B 1 20 ? 15.094 12.078 4.543 1 97.75 20 GLN B CA 1
ATOM 1402 C C . GLN B 1 20 ? 14.523 11.359 5.762 1 97.75 20 GLN B C 1
ATOM 1404 O O . GLN B 1 20 ? 14.312 11.977 6.809 1 97.75 20 GLN B O 1
ATOM 1409 N N . SER B 1 21 ? 14.312 10.117 5.562 1 97.38 21 SER B N 1
ATOM 1410 C CA . SER B 1 21 ? 13.852 9.328 6.699 1 97.38 21 SER B CA 1
ATOM 1411 C C . SER B 1 21 ? 15.023 8.789 7.512 1 97.38 21 SER B C 1
ATOM 1413 O O . SER B 1 21 ? 16.172 8.852 7.066 1 97.38 21 SER B O 1
ATOM 1415 N N . VAL B 1 22 ? 14.664 8.32 8.734 1 95.88 22 VAL B N 1
ATOM 1416 C CA . VAL B 1 22 ? 15.594 7.465 9.461 1 95.88 22 VAL B CA 1
ATOM 1417 C C . VAL B 1 22 ? 15.641 6.082 8.812 1 95.88 22 VAL B C 1
ATOM 1419 O O . VAL B 1 22 ? 14.945 5.832 7.824 1 95.88 22 VAL B O 1
ATOM 1422 N N . GLY B 1 23 ? 16.469 5.207 9.336 1 97.44 23 GLY B N 1
ATOM 1423 C CA . GLY B 1 23 ? 16.547 3.824 8.891 1 97.44 23 GLY B CA 1
ATOM 1424 C C . GLY B 1 23 ? 15.883 2.85 9.844 1 97.44 23 GLY B C 1
ATOM 1425 O O . GLY B 1 23 ? 15.773 3.119 11.039 1 97.44 23 GLY B O 1
ATOM 1426 N N . ARG B 1 24 ? 15.438 1.722 9.227 1 97.81 24 ARG B N 1
ATOM 1427 C CA . ARG B 1 24 ? 14.844 0.647 10.023 1 97.81 24 ARG B CA 1
ATOM 1428 C C . ARG B 1 24 ? 15.172 -0.717 9.43 1 97.81 24 ARG B C 1
ATOM 1430 O O . ARG B 1 24 ? 15.07 -0.913 8.211 1 97.81 24 ARG B O 1
ATOM 1437 N N . THR B 1 25 ? 15.57 -1.625 10.32 1 98.88 25 THR B N 1
ATOM 1438 C CA . THR B 1 25 ? 15.867 -2.979 9.859 1 98.88 25 THR B CA 1
ATOM 1439 C C . THR B 1 25 ? 14.609 -3.836 9.852 1 98.88 25 THR B C 1
ATOM 1441 O O . THR B 1 25 ? 13.859 -3.867 10.828 1 98.88 25 THR B O 1
ATOM 1444 N N . VAL B 1 26 ? 14.375 -4.508 8.742 1 98.69 26 VAL B N 1
ATOM 1445 C CA . VAL B 1 26 ? 13.242 -5.414 8.57 1 98.69 26 VAL B CA 1
ATOM 1446 C C . VAL B 1 26 ? 13.484 -6.699 9.359 1 98.69 26 VAL B C 1
ATOM 1448 O O . VAL B 1 26 ? 14.562 -7.281 9.297 1 98.69 26 VAL B O 1
ATOM 1451 N N . THR B 1 27 ? 12.445 -7.102 10.055 1 98.5 27 THR B N 1
ATOM 1452 C CA . THR B 1 27 ? 12.547 -8.328 10.836 1 98.5 27 THR B CA 1
ATOM 1453 C C . THR B 1 27 ? 11.477 -9.336 10.406 1 98.5 27 THR B C 1
ATOM 1455 O O . THR B 1 27 ? 10.586 -9 9.617 1 98.5 27 THR B O 1
ATOM 1458 N N . GLU B 1 28 ? 11.594 -10.531 10.961 1 98.25 28 GLU B N 1
ATOM 1459 C CA . GLU B 1 28 ? 10.594 -11.562 10.703 1 98.25 28 GLU B CA 1
ATOM 1460 C C . GLU B 1 28 ? 9.219 -11.141 11.211 1 98.25 28 GLU B C 1
ATOM 1462 O O . GLU B 1 28 ? 8.195 -11.5 10.625 1 98.25 28 GLU B O 1
ATOM 1467 N N . ALA B 1 29 ? 9.211 -10.414 12.305 1 98.12 29 ALA B N 1
ATOM 1468 C CA . ALA B 1 29 ? 7.949 -9.953 12.867 1 98.12 29 ALA B CA 1
ATOM 1469 C C . ALA B 1 29 ? 7.172 -9.109 11.859 1 98.12 29 ALA B C 1
ATOM 1471 O O . ALA B 1 29 ? 5.941 -9.172 11.805 1 98.12 29 ALA B O 1
ATOM 1472 N N . ASP B 1 30 ? 7.836 -8.32 11.078 1 98.38 30 ASP B N 1
ATOM 1473 C CA . ASP B 1 30 ? 7.18 -7.508 10.062 1 98.38 30 ASP B CA 1
ATOM 1474 C C . ASP B 1 30 ? 6.449 -8.383 9.047 1 98.38 30 ASP B C 1
ATOM 1476 O O . ASP B 1 30 ? 5.305 -8.102 8.68 1 98.38 30 ASP B O 1
ATOM 1480 N N . PHE B 1 31 ? 7.145 -9.469 8.594 1 98.56 31 PHE B N 1
ATOM 1481 C CA . PHE B 1 31 ? 6.547 -10.398 7.645 1 98.56 31 PHE B CA 1
ATOM 1482 C C . PHE B 1 31 ? 5.262 -11 8.203 1 98.56 31 PHE B C 1
ATOM 1484 O O . PHE B 1 31 ? 4.227 -10.992 7.539 1 98.56 31 PHE B O 1
ATOM 1491 N N . MET B 1 32 ? 5.34 -11.422 9.438 1 98.12 32 MET B N 1
ATOM 1492 C CA . MET B 1 32 ? 4.223 -12.133 10.047 1 98.12 32 MET B CA 1
ATOM 1493 C C . MET B 1 32 ? 3.064 -11.188 10.336 1 98.12 32 MET B C 1
ATOM 1495 O O . MET B 1 32 ? 1.9 -11.539 10.133 1 98.12 32 MET B O 1
ATOM 1499 N N . MET B 1 33 ? 3.428 -10.008 10.82 1 98.31 33 MET B N 1
ATOM 1500 C CA . MET B 1 33 ? 2.379 -9.023 11.078 1 98.31 33 MET B CA 1
ATOM 1501 C C . MET B 1 33 ? 1.655 -8.648 9.789 1 98.31 33 MET B C 1
ATOM 1503 O O . MET B 1 33 ? 0.432 -8.508 9.773 1 98.31 33 MET B O 1
ATOM 1507 N N . HIS B 1 34 ? 2.412 -8.469 8.727 1 98.62 34 HIS B N 1
ATOM 1508 C CA . HIS B 1 34 ? 1.77 -8.156 7.457 1 98.62 34 HIS B CA 1
ATOM 1509 C C . HIS B 1 34 ? 0.852 -9.281 7.004 1 98.62 34 HIS B C 1
ATOM 1511 O O . HIS B 1 34 ? -0.267 -9.039 6.551 1 98.62 34 HIS B O 1
ATOM 1517 N N . SER B 1 35 ? 1.35 -10.508 7.086 1 98.12 35 SER B N 1
ATOM 1518 C CA . SER B 1 35 ? 0.532 -11.656 6.711 1 98.12 35 SER B CA 1
ATOM 1519 C C . SER B 1 35 ? -0.746 -11.727 7.543 1 98.12 35 SER B C 1
ATOM 1521 O O . SER B 1 35 ? -1.826 -11.984 7.012 1 98.12 35 SER B O 1
ATOM 1523 N N . ALA B 1 36 ? -0.603 -11.43 8.805 1 97.75 36 ALA B N 1
ATOM 1524 C CA . ALA B 1 36 ? -1.766 -11.461 9.695 1 97.75 36 ALA B CA 1
ATOM 1525 C C . ALA B 1 36 ? -2.775 -10.383 9.312 1 97.75 36 ALA B C 1
ATOM 1527 O O . ALA B 1 36 ? -3.984 -10.633 9.305 1 97.75 36 ALA B O 1
ATOM 1528 N N . LEU B 1 37 ? -2.301 -9.289 8.984 1 97.69 37 LEU B N 1
ATOM 1529 C CA . LEU B 1 37 ? -3.162 -8.156 8.656 1 97.69 37 LEU B CA 1
ATOM 1530 C C . LEU B 1 37 ? -3.832 -8.367 7.297 1 97.69 37 LEU B C 1
ATOM 1532 O O . LEU B 1 37 ? -5.035 -8.141 7.156 1 97.69 37 LEU B O 1
ATOM 1536 N N . SER B 1 38 ? -3.111 -8.82 6.309 1 97.12 38 SER B N 1
ATOM 1537 C CA . SER B 1 38 ? -3.592 -8.898 4.93 1 97.12 38 SER B CA 1
ATOM 1538 C C . SER B 1 38 ? -4.281 -10.234 4.66 1 97.12 38 SER B C 1
ATOM 1540 O O . SER B 1 38 ? -5.09 -10.344 3.734 1 97.12 38 SER B O 1
ATOM 1542 N N . GLY B 1 39 ? -3.822 -11.297 5.395 1 95.69 39 GLY B N 1
ATOM 1543 C CA . GLY B 1 39 ? -4.238 -12.656 5.086 1 95.69 39 GLY B CA 1
ATOM 1544 C C . GLY B 1 39 ? -3.371 -13.32 4.039 1 95.69 39 GLY B C 1
ATOM 1545 O O . GLY B 1 39 ? -3.637 -14.461 3.637 1 95.69 39 GLY B O 1
ATOM 1546 N N . ASP B 1 40 ? -2.352 -12.672 3.572 1 96 40 ASP B N 1
ATOM 1547 C CA . ASP B 1 40 ? -1.453 -13.227 2.568 1 96 40 ASP B CA 1
ATOM 1548 C C . ASP B 1 40 ? -0.373 -14.094 3.217 1 96 40 ASP B C 1
ATOM 1550 O O . ASP B 1 40 ? 0.629 -13.578 3.713 1 96 40 ASP B O 1
ATOM 1554 N N . TRP B 1 41 ? -0.557 -15.328 3.146 1 95.06 41 TRP B N 1
ATOM 1555 C CA . TRP B 1 41 ? 0.376 -16.281 3.734 1 95.06 41 TRP B CA 1
ATOM 1556 C C . TRP B 1 41 ? 1.121 -17.062 2.65 1 95.06 41 TRP B C 1
ATOM 1558 O O . TRP B 1 41 ? 1.508 -18.219 2.854 1 95.06 41 TRP B O 1
ATOM 1568 N N . THR B 1 42 ? 1.291 -16.453 1.529 1 93.56 42 THR B N 1
ATOM 1569 C CA . THR B 1 42 ? 2.018 -17.047 0.419 1 93.56 42 THR B CA 1
ATOM 1570 C C . THR B 1 42 ? 3.35 -17.625 0.893 1 93.56 42 THR B C 1
ATOM 1572 O O . THR B 1 42 ? 4.055 -17 1.688 1 93.56 42 THR B O 1
ATOM 1575 N N . GLU B 1 43 ? 3.721 -18.719 0.392 1 93.19 43 GLU B N 1
ATOM 1576 C CA . GLU B 1 43 ? 4.902 -19.438 0.853 1 93.19 43 GLU B CA 1
ATOM 1577 C C . GLU B 1 43 ? 6.176 -18.641 0.592 1 93.19 43 GLU B C 1
ATOM 1579 O O . GLU B 1 43 ? 7.152 -18.75 1.334 1 93.19 43 GLU B O 1
ATOM 1584 N N . LEU B 1 44 ? 6.164 -17.812 -0.395 1 94 44 LEU B N 1
ATOM 1585 C CA . LEU B 1 44 ? 7.312 -16.953 -0.691 1 94 44 LEU B CA 1
ATOM 1586 C C . LEU B 1 44 ? 7.695 -16.125 0.523 1 94 44 LEU B C 1
ATOM 1588 O O . LEU B 1 44 ? 8.867 -15.781 0.703 1 94 44 LEU B O 1
ATOM 1592 N N . HIS B 1 45 ? 6.699 -15.82 1.29 1 97.06 45 HIS B N 1
ATOM 1593 C CA . HIS B 1 45 ? 6.887 -14.875 2.387 1 97.06 45 HIS B CA 1
ATOM 1594 C C . HIS B 1 45 ? 6.996 -15.602 3.725 1 97.06 45 HIS B C 1
ATOM 1596 O O . HIS B 1 45 ? 7.512 -15.047 4.695 1 97.06 45 HIS B O 1
ATOM 1602 N N . THR B 1 46 ? 6.523 -16.891 3.785 1 97.06 46 THR B N 1
ATOM 1603 C CA . THR B 1 46 ? 6.238 -17.406 5.117 1 97.06 46 THR B CA 1
ATOM 1604 C C . THR B 1 46 ? 6.836 -18.797 5.297 1 97.06 46 THR B C 1
ATOM 1606 O O . THR B 1 46 ? 6.871 -19.328 6.414 1 97.06 46 THR B O 1
ATOM 1609 N N . ASN B 1 47 ? 7.266 -19.422 4.234 1 97.06 47 ASN B N 1
ATOM 1610 C CA . ASN B 1 47 ? 7.777 -20.781 4.258 1 97.06 47 ASN B CA 1
ATOM 1611 C C . ASN B 1 47 ? 9.258 -20.828 3.885 1 97.06 47 ASN B C 1
ATOM 1613 O O . ASN B 1 47 ? 9.602 -20.859 2.703 1 97.06 47 ASN B O 1
ATOM 1617 N N . SER B 1 48 ? 10.102 -20.969 4.918 1 97.12 48 SER B N 1
ATOM 1618 C CA . SER B 1 48 ? 11.539 -20.906 4.68 1 97.12 48 SER B CA 1
ATOM 1619 C C . SER B 1 48 ? 12.008 -22.094 3.846 1 97.12 48 SER B C 1
ATOM 1621 O O . SER B 1 48 ? 12.93 -21.969 3.031 1 97.12 48 SER B O 1
ATOM 1623 N N . GLU B 1 49 ? 11.43 -23.266 4.055 1 97.06 49 GLU B N 1
ATOM 1624 C CA . GLU B 1 49 ? 11.805 -24.453 3.291 1 97.06 49 GLU B CA 1
ATOM 1625 C C . GLU B 1 49 ? 11.461 -24.281 1.812 1 97.06 49 GLU B C 1
ATOM 1627 O O . GLU B 1 49 ? 12.281 -24.578 0.943 1 97.06 49 GLU B O 1
ATOM 1632 N N . TYR B 1 50 ? 10.297 -23.797 1.524 1 93.88 50 TYR B N 1
ATOM 1633 C CA . TYR B 1 50 ? 9.891 -23.516 0.152 1 93.88 50 TYR B CA 1
ATOM 1634 C C . TYR B 1 50 ? 10.789 -22.453 -0.469 1 93.88 50 TYR B C 1
ATOM 1636 O O . TYR B 1 50 ? 11.242 -22.594 -1.604 1 93.88 50 TYR B O 1
ATOM 1644 N N . ALA B 1 51 ? 11.039 -21.391 0.261 1 94.69 51 ALA B N 1
ATOM 1645 C CA . ALA B 1 51 ? 11.727 -20.219 -0.257 1 94.69 51 ALA B CA 1
ATOM 1646 C C . ALA B 1 51 ? 13.18 -20.547 -0.607 1 94.69 51 ALA B C 1
ATOM 1648 O O . ALA B 1 51 ? 13.766 -19.922 -1.497 1 94.69 51 ALA B O 1
ATOM 1649 N N . GLU B 1 52 ? 13.711 -21.516 0.052 1 95.94 52 GLU B N 1
ATOM 1650 C CA . GLU B 1 52 ? 15.086 -21.922 -0.197 1 95.94 52 GLU B CA 1
ATOM 1651 C C . GLU B 1 52 ? 15.281 -22.375 -1.645 1 95.94 52 GLU B C 1
ATOM 1653 O O . GLU B 1 52 ? 16.359 -22.188 -2.213 1 95.94 52 GLU B O 1
ATOM 1658 N N . ASP B 1 53 ? 14.297 -22.844 -2.256 1 92 53 ASP B N 1
ATOM 1659 C CA . ASP B 1 53 ? 14.391 -23.422 -3.592 1 92 53 ASP B CA 1
ATOM 1660 C C . ASP B 1 53 ? 13.984 -22.406 -4.66 1 92 53 ASP B C 1
ATOM 1662 O O . ASP B 1 53 ? 14.016 -22.719 -5.855 1 92 53 ASP B O 1
ATOM 1666 N N . THR B 1 54 ? 13.578 -21.25 -4.215 1 91.19 54 THR B N 1
ATOM 1667 C CA . THR B 1 54 ? 13.242 -20.203 -5.172 1 91.19 54 THR B CA 1
ATOM 1668 C C . THR B 1 54 ? 14.492 -19.469 -5.652 1 91.19 54 THR B C 1
ATOM 1670 O O . THR B 1 54 ? 15.594 -19.734 -5.168 1 91.19 54 THR B O 1
ATOM 1673 N N . GLN B 1 55 ? 14.312 -18.578 -6.602 1 90.81 55 GLN B N 1
ATOM 1674 C CA . GLN B 1 55 ? 15.422 -17.797 -7.145 1 90.81 55 GLN B CA 1
ATOM 1675 C C . GLN B 1 55 ? 16.016 -16.875 -6.082 1 90.81 55 GLN B C 1
ATOM 1677 O O . GLN B 1 55 ? 17.141 -16.375 -6.23 1 90.81 55 GLN B O 1
ATOM 1682 N N . PHE B 1 56 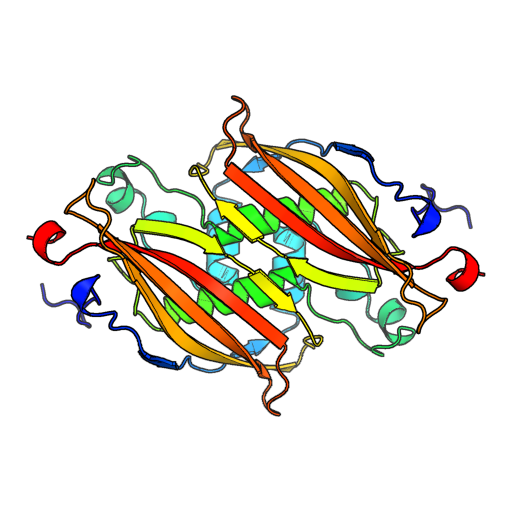? 15.328 -16.703 -4.996 1 95 56 PHE B N 1
ATOM 1683 C CA . PHE B 1 56 ? 15.773 -15.781 -3.959 1 95 56 PHE B CA 1
ATOM 1684 C C . PHE B 1 56 ? 16.578 -16.5 -2.889 1 95 56 PHE B C 1
ATOM 1686 O O . PHE B 1 56 ? 17.297 -15.867 -2.115 1 95 56 PHE B O 1
ATOM 1693 N N . GLY B 1 57 ? 16.328 -17.781 -2.723 1 96.81 57 GLY B N 1
ATOM 1694 C CA . GLY B 1 57 ? 17.062 -18.594 -1.76 1 96.81 57 GLY B CA 1
ATOM 1695 C C . GLY B 1 57 ? 16.625 -18.359 -0.327 1 96.81 57 GLY B C 1
ATOM 1696 O O . GLY B 1 57 ? 17.188 -18.938 0.604 1 96.81 57 GLY B O 1
ATOM 1697 N N . GLN B 1 58 ? 15.75 -17.484 -0.083 1 97.62 58 GLN B N 1
ATOM 1698 C CA . GLN B 1 58 ? 15.172 -17.141 1.212 1 97.62 58 GLN B CA 1
ATOM 1699 C C . GLN B 1 58 ? 13.844 -16.406 1.046 1 97.62 58 GLN B C 1
ATOM 1701 O O . GLN B 1 58 ? 13.477 -16.016 -0.067 1 97.62 58 GLN B O 1
ATOM 1706 N N . ARG B 1 59 ? 13.109 -16.234 2.15 1 97.44 59 ARG B N 1
ATOM 1707 C CA . ARG B 1 59 ? 11.836 -15.523 2.113 1 97.44 59 ARG B CA 1
ATOM 1708 C C . ARG B 1 59 ? 12.039 -14.062 1.732 1 97.44 59 ARG B C 1
ATOM 1710 O O . ARG B 1 59 ? 13.031 -13.445 2.115 1 97.44 59 ARG B O 1
ATOM 1717 N N . ILE B 1 60 ? 11.086 -13.523 1.035 1 97.94 60 ILE B N 1
ATOM 1718 C CA . ILE B 1 60 ? 11.109 -12.117 0.673 1 97.94 60 ILE B CA 1
ATOM 1719 C C . ILE B 1 60 ? 9.867 -11.422 1.226 1 97.94 60 ILE B C 1
ATOM 1721 O O . ILE B 1 60 ? 8.844 -12.062 1.462 1 97.94 60 ILE B O 1
ATOM 1725 N N . ALA B 1 61 ? 10.008 -10.172 1.411 1 98.31 61 ALA B N 1
ATOM 1726 C CA . ALA B 1 61 ? 8.898 -9.375 1.928 1 98.31 61 ALA B CA 1
ATOM 1727 C C . ALA B 1 61 ? 7.773 -9.273 0.903 1 98.31 61 ALA B C 1
ATOM 1729 O O . ALA B 1 61 ? 8.023 -9.289 -0.305 1 98.31 61 ALA B O 1
ATOM 1730 N N . HIS B 1 62 ? 6.598 -9.172 1.471 1 98 62 HIS B N 1
ATOM 1731 C CA . HIS B 1 62 ? 5.504 -8.75 0.604 1 98 62 HIS B CA 1
ATOM 1732 C C . HIS B 1 62 ? 5.77 -7.371 0.01 1 98 62 HIS B C 1
ATOM 1734 O O . HIS B 1 62 ? 6.164 -6.449 0.725 1 98 62 HIS B O 1
ATOM 1740 N N . GLY B 1 63 ? 5.543 -7.195 -1.295 1 97.75 63 GLY B N 1
ATOM 1741 C CA . GLY B 1 63 ? 5.625 -5.871 -1.886 1 97.75 63 GLY B CA 1
ATOM 1742 C C . GLY B 1 63 ? 4.797 -4.836 -1.146 1 97.75 63 GLY B C 1
ATOM 1743 O O . GLY B 1 63 ? 5.301 -3.766 -0.796 1 97.75 63 GLY B O 1
ATOM 1744 N N . PRO B 1 64 ? 3.557 -5.137 -0.888 1 98.19 64 PRO B N 1
ATOM 1745 C CA . PRO B 1 64 ? 2.701 -4.215 -0.134 1 98.19 64 PRO B CA 1
ATOM 1746 C C . PRO B 1 64 ? 3.26 -3.893 1.25 1 98.19 64 PRO B C 1
ATOM 1748 O O . PRO B 1 64 ? 3.031 -2.797 1.771 1 98.19 64 PRO B O 1
ATOM 1751 N N . MET B 1 65 ? 3.961 -4.793 1.862 1 98.5 65 MET B N 1
ATOM 1752 C CA . MET B 1 65 ? 4.602 -4.496 3.143 1 98.5 65 MET B CA 1
ATOM 1753 C C . MET B 1 65 ? 5.66 -3.41 2.982 1 98.5 65 MET B C 1
ATOM 1755 O O . MET B 1 65 ? 5.777 -2.521 3.828 1 98.5 65 MET B O 1
ATOM 1759 N N . THR B 1 66 ? 6.465 -3.541 1.943 1 98.69 66 THR B N 1
ATOM 1760 C CA . THR B 1 66 ? 7.469 -2.525 1.643 1 98.69 66 THR B CA 1
ATOM 1761 C C . THR B 1 66 ? 6.816 -1.154 1.487 1 98.69 66 THR B C 1
ATOM 1763 O O . THR B 1 66 ? 7.32 -0.16 2.014 1 98.69 66 THR B O 1
ATOM 1766 N N . PHE B 1 67 ? 5.734 -1.129 0.816 1 98.69 67 PHE B N 1
ATOM 1767 C CA . PHE B 1 67 ? 4.965 0.099 0.666 1 98.69 67 PHE B CA 1
ATOM 1768 C C . PHE B 1 67 ? 4.512 0.624 2.023 1 98.69 67 PHE B C 1
ATOM 1770 O O . PHE B 1 67 ? 4.605 1.822 2.295 1 98.69 67 PHE B O 1
ATOM 1777 N N . VAL B 1 68 ? 3.986 -0.223 2.873 1 98.5 68 VAL B N 1
ATOM 1778 C CA . VAL B 1 68 ? 3.541 0.172 4.207 1 98.5 68 VAL B CA 1
ATOM 1779 C C . VAL B 1 68 ? 4.695 0.816 4.969 1 98.5 68 VAL B C 1
ATOM 1781 O O . VAL B 1 68 ? 4.52 1.85 5.617 1 98.5 68 VAL B O 1
ATOM 1784 N N . GLN B 1 69 ? 5.855 0.23 4.898 1 98.31 69 GLN B N 1
ATOM 1785 C CA . GLN B 1 69 ? 7.016 0.814 5.559 1 98.31 69 GLN B CA 1
ATOM 1786 C C . GLN B 1 69 ? 7.332 2.195 4.992 1 98.31 69 GLN B C 1
ATOM 1788 O O . GLN B 1 69 ? 7.688 3.111 5.738 1 98.31 69 GLN B O 1
ATOM 1793 N N . SER B 1 70 ? 7.199 2.32 3.723 1 98.62 70 SER B N 1
ATOM 1794 C CA . SER B 1 70 ? 7.449 3.604 3.078 1 98.62 70 SER B CA 1
ATOM 1795 C C . SER B 1 70 ? 6.52 4.684 3.619 1 98.62 70 SER B C 1
ATOM 1797 O O . SER B 1 70 ? 6.965 5.781 3.959 1 98.62 70 SER B O 1
ATOM 1799 N N . THR B 1 71 ? 5.266 4.359 3.701 1 98.19 71 THR B N 1
ATOM 1800 C CA . THR B 1 71 ? 4.312 5.332 4.227 1 98.19 71 THR B CA 1
ATOM 1801 C C . THR B 1 71 ? 4.586 5.617 5.699 1 98.19 71 THR B C 1
ATOM 1803 O O . THR B 1 71 ? 4.414 6.746 6.16 1 98.19 71 THR B O 1
ATOM 1806 N N . GLY B 1 72 ? 5.004 4.605 6.418 1 97.5 72 GLY B N 1
ATOM 1807 C CA . GLY B 1 72 ? 5.418 4.805 7.797 1 97.5 72 GLY B CA 1
ATOM 1808 C C . GLY B 1 72 ? 6.555 5.801 7.941 1 97.5 72 GLY B C 1
ATOM 1809 O O . GLY B 1 72 ? 6.562 6.613 8.867 1 97.5 72 GLY B O 1
ATOM 1810 N N . PHE B 1 73 ? 7.5 5.738 7.047 1 97.81 73 PHE B N 1
ATOM 1811 C CA . PHE B 1 73 ? 8.633 6.656 7.066 1 97.81 73 PHE B CA 1
ATOM 1812 C C . PHE B 1 73 ? 8.172 8.094 6.852 1 97.81 73 PHE B C 1
ATOM 1814 O O . PHE B 1 73 ? 8.719 9.023 7.445 1 97.81 73 PHE B O 1
ATOM 1821 N N . VAL B 1 74 ? 7.164 8.289 6.004 1 97.31 74 VAL B N 1
ATOM 1822 C CA . VAL B 1 74 ? 6.617 9.625 5.812 1 97.31 74 VAL B CA 1
ATOM 1823 C C . VAL B 1 74 ? 6.059 10.156 7.133 1 97.31 74 VAL B C 1
ATOM 1825 O O . VAL B 1 74 ? 6.395 11.266 7.555 1 97.31 74 VAL B O 1
ATOM 1828 N N . TYR B 1 75 ? 5.316 9.352 7.75 1 94.38 75 TYR B N 1
ATOM 1829 C CA . TYR B 1 75 ? 4.699 9.766 9.008 1 94.38 75 TYR B CA 1
ATOM 1830 C C . TYR B 1 75 ? 5.75 9.992 10.086 1 94.38 75 TYR B C 1
ATOM 1832 O O . TYR B 1 75 ? 5.688 10.977 10.828 1 94.38 75 TYR B O 1
ATOM 1840 N N . ARG B 1 76 ? 6.652 9.094 10.141 1 93.38 76 ARG B N 1
ATOM 1841 C CA . ARG B 1 76 ? 7.688 9.172 11.172 1 93.38 76 ARG B CA 1
ATOM 1842 C C . ARG B 1 76 ? 8.523 10.43 11.008 1 93.38 76 ARG B C 1
ATOM 1844 O O . ARG B 1 76 ? 9.078 10.953 11.977 1 93.38 76 ARG B O 1
ATOM 1851 N N . SER B 1 77 ? 8.648 10.922 9.82 1 93.38 77 SER B N 1
ATOM 1852 C CA . SER B 1 77 ? 9.422 12.133 9.57 1 93.38 77 SER B CA 1
ATOM 1853 C C . SER B 1 77 ? 8.781 13.344 10.234 1 93.38 77 SER B C 1
ATOM 1855 O O . SER B 1 77 ? 9.445 14.367 10.438 1 93.38 77 SER B O 1
ATOM 1857 N N . GLY B 1 78 ? 7.445 13.289 10.383 1 92.69 78 GLY B N 1
ATOM 1858 C CA . GLY B 1 78 ? 6.727 14.367 11.047 1 92.69 78 GLY B CA 1
ATOM 1859 C C . GLY B 1 78 ? 6.191 15.406 10.086 1 92.69 78 GLY B C 1
ATOM 1860 O O . GLY B 1 78 ? 5.473 16.328 10.484 1 92.69 78 GLY B O 1
ATOM 1861 N N . ILE B 1 79 ? 6.457 15.258 8.852 1 94 79 ILE B N 1
ATOM 1862 C CA . ILE B 1 79 ? 6.18 16.344 7.922 1 94 79 ILE B CA 1
ATOM 1863 C C . ILE B 1 79 ? 4.684 16.422 7.637 1 94 79 ILE B C 1
ATOM 1865 O O . ILE B 1 79 ? 4.184 17.438 7.137 1 94 79 ILE B O 1
ATOM 1869 N N . VAL B 1 80 ? 3.994 15.352 7.988 1 92.94 80 VAL B N 1
ATOM 1870 C CA . VAL B 1 80 ? 2.561 15.391 7.711 1 92.94 80 VAL B CA 1
ATOM 1871 C C . VAL B 1 80 ? 1.779 15.305 9.023 1 92.94 80 VAL B C 1
ATOM 1873 O O . VAL B 1 80 ? 0.558 15.141 9.008 1 92.94 80 VAL B O 1
ATOM 1876 N N . GLU B 1 81 ? 2.402 15.328 10.055 1 89.19 81 GLU B N 1
ATOM 1877 C CA . GLU B 1 81 ? 1.744 15.211 11.352 1 89.19 81 GLU B CA 1
ATOM 1878 C C . GLU B 1 81 ? 0.828 16.406 11.609 1 89.19 81 GLU B C 1
ATOM 1880 O O . GLU B 1 81 ? 1.222 17.547 11.398 1 89.19 81 GLU B O 1
ATOM 1885 N N . ARG B 1 82 ? -0.396 16.109 11.961 1 88.38 82 ARG B N 1
ATOM 1886 C CA . ARG B 1 82 ? -1.397 17.094 12.391 1 88.38 82 ARG B CA 1
ATOM 1887 C C . ARG B 1 82 ? -1.979 17.844 11.203 1 88.38 82 ARG B C 1
ATOM 1889 O O . ARG B 1 82 ? -3.043 18.453 11.305 1 88.38 82 ARG B O 1
ATOM 1896 N N . THR B 1 83 ? -1.302 17.797 10.133 1 93 83 THR B N 1
ATOM 1897 C CA . THR B 1 83 ? -1.743 18.688 9.055 1 93 83 THR B CA 1
ATOM 1898 C C . THR B 1 83 ? -2.268 17.875 7.875 1 93 83 THR B C 1
ATOM 1900 O O . THR B 1 83 ? -2.947 18.406 6.996 1 93 83 THR B O 1
ATOM 1903 N N . ALA B 1 84 ? -1.891 16.609 7.832 1 93.25 84 ALA B N 1
ATOM 1904 C CA . ALA B 1 84 ? -2.453 15.781 6.77 1 93.25 84 ALA B CA 1
ATOM 1905 C C . ALA B 1 84 ? -3.939 15.531 7 1 93.25 84 ALA B C 1
ATOM 1907 O O . ALA B 1 84 ? -4.34 15.094 8.078 1 93.25 84 ALA B O 1
ATOM 1908 N N . ILE B 1 85 ? -4.691 15.758 5.953 1 91.5 85 ILE B N 1
ATOM 1909 C CA . ILE B 1 85 ? -6.133 15.523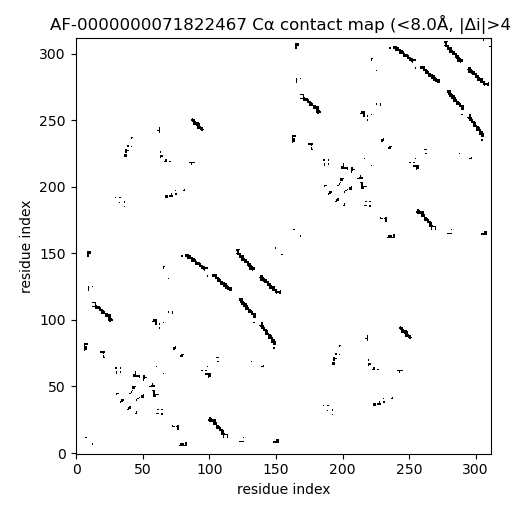 6.004 1 91.5 85 ILE B CA 1
ATOM 1910 C C . ILE B 1 85 ? -6.457 14.164 5.395 1 91.5 85 ILE B C 1
ATOM 1912 O O . ILE B 1 85 ? -7.375 13.477 5.848 1 91.5 85 ILE B O 1
ATOM 1916 N N . ALA B 1 86 ? -5.656 13.867 4.34 1 93.56 86 ALA B N 1
ATOM 1917 C CA . ALA B 1 86 ? -5.953 12.633 3.625 1 93.56 86 ALA B CA 1
ATOM 1918 C C . ALA B 1 86 ? -4.754 12.172 2.801 1 93.56 86 ALA B C 1
ATOM 1920 O O . ALA B 1 86 ? -3.992 13 2.289 1 93.56 86 ALA B O 1
ATOM 1921 N N . PHE B 1 87 ? -4.547 10.914 2.766 1 96.94 87 PHE B N 1
ATOM 1922 C CA . PHE B 1 87 ? -3.758 10.25 1.737 1 96.94 87 PHE B CA 1
ATOM 1923 C C . PHE B 1 87 ? -4.629 9.875 0.545 1 96.94 87 PHE B C 1
ATOM 1925 O O . PHE B 1 87 ? -5.547 9.062 0.675 1 96.94 87 PHE B O 1
ATOM 1932 N N . LEU B 1 88 ? -4.355 10.352 -0.624 1 97.12 88 LEU B N 1
ATOM 1933 C CA . LEU B 1 88 ? -5.277 10.266 -1.75 1 97.12 88 LEU B CA 1
ATOM 1934 C C . LEU B 1 88 ? -4.867 9.148 -2.705 1 97.12 88 LEU B C 1
ATOM 1936 O O . LEU B 1 88 ? -5.617 8.805 -3.623 1 97.12 88 LEU B O 1
ATOM 1940 N N . GLY B 1 89 ? -3.637 8.664 -2.568 1 98.19 89 GLY B N 1
ATOM 1941 C CA . GLY B 1 89 ? -3.174 7.605 -3.453 1 98.19 89 GLY B CA 1
ATOM 1942 C C . GLY B 1 89 ? -1.847 7.922 -4.117 1 98.19 89 GLY B C 1
ATOM 1943 O O . GLY B 1 89 ? -1.01 8.617 -3.541 1 98.19 89 GLY B O 1
ATOM 1944 N N . MET B 1 90 ? -1.598 7.234 -5.23 1 98.69 90 MET B N 1
ATOM 1945 C CA . MET B 1 90 ? -0.337 7.32 -5.965 1 98.69 90 MET B CA 1
ATOM 1946 C C . MET B 1 90 ? -0.583 7.359 -7.469 1 98.69 90 MET B C 1
ATOM 1948 O O . MET B 1 90 ? -1.523 6.734 -7.965 1 98.69 90 MET B O 1
ATOM 1952 N N . ASN B 1 91 ? 0.32 8.062 -8.141 1 98.56 91 ASN B N 1
ATOM 1953 C CA . ASN B 1 91 ? 0.277 8.016 -9.602 1 98.56 91 ASN B CA 1
ATOM 1954 C C . ASN B 1 91 ? 1.007 6.789 -10.141 1 98.56 91 ASN B C 1
ATOM 1956 O O . ASN B 1 91 ? 0.777 6.379 -11.281 1 98.56 91 ASN B O 1
ATOM 1960 N N . TYR B 1 92 ? 1.955 6.32 -9.375 1 98.5 92 TYR B N 1
ATOM 1961 C CA . TYR B 1 92 ? 2.641 5.078 -9.719 1 98.5 92 TYR B CA 1
ATOM 1962 C C . TYR B 1 92 ? 3.379 4.508 -8.516 1 98.5 92 TYR B C 1
ATOM 1964 O O . TYR B 1 92 ? 3.672 5.23 -7.559 1 98.5 92 TYR B O 1
ATOM 1972 N N . MET B 1 93 ? 3.633 3.271 -8.555 1 98.75 93 MET B N 1
ATOM 1973 C CA . MET B 1 93 ? 4.469 2.551 -7.602 1 98.75 93 MET B CA 1
ATOM 1974 C C . MET B 1 93 ? 5.25 1.439 -8.289 1 98.75 93 MET B C 1
ATOM 1976 O O . MET B 1 93 ? 4.668 0.59 -8.969 1 98.75 93 MET B O 1
ATOM 1980 N N . ASP B 1 94 ? 6.52 1.456 -8.086 1 98.75 94 ASP B N 1
ATOM 1981 C CA . ASP B 1 94 ? 7.379 0.394 -8.594 1 98.75 94 ASP B CA 1
ATOM 1982 C C . ASP B 1 94 ? 8.133 -0.298 -7.465 1 98.75 94 ASP B C 1
ATOM 1984 O O . ASP B 1 94 ? 8.633 0.361 -6.551 1 98.75 94 ASP B O 1
ATOM 1988 N N . LEU B 1 95 ? 8.164 -1.582 -7.523 1 98.62 95 LEU B N 1
ATOM 1989 C CA . LEU B 1 95 ? 8.93 -2.412 -6.602 1 98.62 95 LEU B CA 1
ATOM 1990 C C . LEU B 1 95 ? 9.961 -3.248 -7.352 1 98.62 95 LEU B C 1
ATOM 1992 O O . LEU B 1 95 ? 9.766 -4.445 -7.562 1 98.62 95 LEU B O 1
ATOM 1996 N N . PRO B 1 96 ? 11.117 -2.66 -7.602 1 98 96 PRO B N 1
ATOM 1997 C CA . PRO B 1 96 ? 12.031 -3.244 -8.578 1 98 96 PRO B CA 1
ATOM 1998 C C . PRO B 1 96 ? 12.867 -4.387 -8 1 98 96 PRO B C 1
ATOM 2000 O O . PRO B 1 96 ? 13.383 -5.223 -8.75 1 98 96 PRO B O 1
ATOM 2003 N N . ASN B 1 97 ? 13.141 -4.367 -6.707 1 98.31 97 ASN B N 1
ATOM 2004 C CA . ASN B 1 97 ? 13.984 -5.379 -6.082 1 98.31 97 ASN B CA 1
ATOM 2005 C C . ASN B 1 97 ? 13.367 -5.898 -4.785 1 98.31 97 ASN B C 1
ATOM 2007 O O . ASN B 1 97 ? 12.609 -5.188 -4.125 1 98.31 97 ASN B O 1
ATOM 2011 N N . PRO B 1 98 ? 13.656 -7.109 -4.398 1 98.06 98 PRO B N 1
ATOM 2012 C CA . PRO B 1 98 ? 13.078 -7.688 -3.188 1 98.06 98 PRO B CA 1
ATOM 2013 C C . PRO B 1 98 ? 13.688 -7.125 -1.907 1 98.06 98 PRO B C 1
ATOM 2015 O O . PRO B 1 98 ? 14.797 -6.59 -1.937 1 98.06 98 PRO B O 1
ATOM 2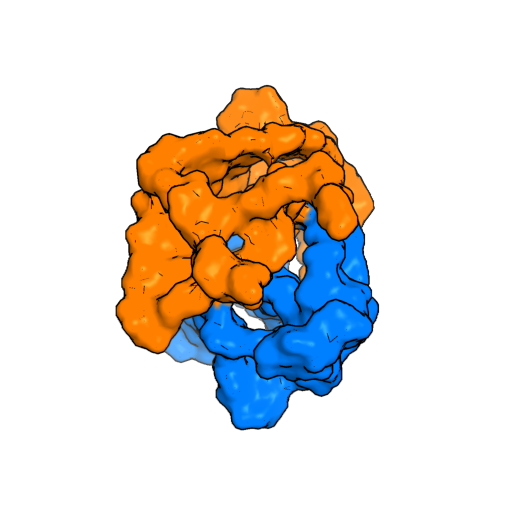018 N N . VAL B 1 99 ? 12.953 -7.207 -0.875 1 98.75 99 VAL B N 1
ATOM 2019 C CA . VAL B 1 99 ? 13.414 -6.914 0.479 1 98.75 99 VAL B CA 1
ATOM 2020 C C . VAL B 1 99 ? 13.523 -8.211 1.28 1 98.75 99 VAL B C 1
ATOM 2022 O O . VAL B 1 99 ? 12.633 -9.062 1.219 1 98.75 99 VAL B O 1
ATOM 2025 N N . PHE B 1 100 ? 14.578 -8.367 2.008 1 98.75 100 PHE B N 1
ATOM 2026 C CA . PHE B 1 100 ? 14.828 -9.555 2.812 1 98.75 100 PHE B CA 1
ATOM 2027 C C . PHE B 1 100 ? 14.805 -9.219 4.301 1 98.75 100 PHE B C 1
ATOM 2029 O O . PHE B 1 100 ? 14.992 -8.062 4.68 1 98.75 100 PHE B O 1
ATOM 2036 N N . ILE B 1 101 ? 14.516 -10.273 5.074 1 98.56 101 ILE B N 1
ATOM 2037 C CA . ILE B 1 101 ? 14.719 -10.125 6.512 1 98.56 101 ILE B CA 1
ATOM 2038 C C . ILE B 1 101 ? 16.156 -9.719 6.793 1 98.56 101 ILE B C 1
ATOM 2040 O O . ILE B 1 101 ? 17.094 -10.32 6.266 1 98.56 101 ILE B O 1
ATOM 2044 N N . GLY B 1 102 ? 16.344 -8.625 7.578 1 98.75 102 GLY B N 1
ATOM 2045 C CA . GLY B 1 102 ? 17.672 -8.156 7.91 1 98.75 102 GLY B CA 1
ATOM 2046 C C . GLY B 1 102 ? 18.094 -6.941 7.109 1 98.75 102 GLY B C 1
ATOM 2047 O O . GLY B 1 102 ? 19.047 -6.246 7.48 1 98.75 102 GLY B O 1
ATOM 2048 N N . ASP B 1 103 ? 17.422 -6.652 6.035 1 98.81 103 ASP B N 1
ATOM 2049 C CA . ASP B 1 103 ? 17.703 -5.434 5.289 1 98.81 103 ASP B CA 1
ATOM 2050 C C . ASP B 1 103 ? 17.359 -4.191 6.109 1 98.81 103 ASP B C 1
ATOM 2052 O O . ASP B 1 103 ? 16.344 -4.168 6.812 1 98.81 103 ASP B O 1
ATOM 2056 N N . THR B 1 104 ? 18.172 -3.195 6.012 1 98.94 104 THR B N 1
ATOM 2057 C CA . THR B 1 104 ? 17.844 -1.899 6.59 1 98.94 104 THR B CA 1
ATOM 2058 C C . THR B 1 104 ? 17.344 -0.938 5.508 1 98.94 104 THR B C 1
ATOM 2060 O O . THR B 1 104 ? 18.031 -0.719 4.508 1 98.94 104 THR B O 1
ATOM 2063 N N . LEU B 1 105 ? 16.172 -0.369 5.738 1 98.88 105 LEU B N 1
ATOM 2064 C CA . LEU B 1 105 ? 15.523 0.482 4.75 1 98.88 105 LEU B CA 1
ATOM 2065 C C . LEU B 1 105 ? 15.578 1.947 5.172 1 98.88 105 LEU B C 1
ATOM 2067 O O . LEU B 1 105 ? 15.508 2.258 6.363 1 98.88 105 LEU B O 1
ATOM 2071 N N . SER B 1 106 ? 15.703 2.82 4.23 1 98.69 106 SER B N 1
ATOM 2072 C CA . SER B 1 106 ? 15.516 4.262 4.363 1 98.69 106 SER B CA 1
ATOM 2073 C C . SER B 1 106 ? 14.984 4.871 3.072 1 98.69 106 SER B C 1
ATOM 2075 O O . SER B 1 106 ? 14.938 4.207 2.037 1 98.69 106 SER B O 1
ATOM 2077 N N . GLN B 1 107 ? 14.445 6.125 3.127 1 98.38 107 GLN B N 1
ATOM 2078 C CA . GLN B 1 107 ? 13.914 6.668 1.882 1 98.38 107 GLN B CA 1
ATOM 2079 C C . GLN B 1 107 ? 14.125 8.18 1.812 1 98.38 107 GLN B C 1
ATOM 2081 O O . GLN B 1 107 ? 14.328 8.828 2.836 1 98.38 107 GLN B O 1
ATOM 2086 N N . THR B 1 108 ? 14.219 8.633 0.625 1 98.62 108 THR B N 1
ATOM 2087 C CA . THR B 1 108 ? 14.195 10.055 0.278 1 98.62 108 THR B CA 1
ATOM 2088 C C . THR B 1 108 ? 12.828 10.461 -0.25 1 98.62 108 THR B C 1
ATOM 2090 O O . THR B 1 108 ? 12.188 9.703 -0.98 1 98.62 108 THR B O 1
ATOM 2093 N N . MET B 1 109 ? 12.438 11.625 0.147 1 98.56 109 MET B N 1
ATOM 2094 C CA . MET B 1 109 ? 11.164 12.211 -0.275 1 98.56 109 MET B CA 1
ATOM 2095 C C . MET B 1 109 ? 11.375 13.617 -0.834 1 98.56 109 MET B C 1
ATOM 2097 O O . MET B 1 109 ? 12.016 14.453 -0.197 1 98.56 109 MET B O 1
ATOM 2101 N N . VAL B 1 110 ? 10.836 13.859 -1.998 1 98.75 110 VAL B N 1
ATOM 2102 C CA . VAL B 1 110 ? 10.969 15.172 -2.629 1 98.75 110 VAL B CA 1
ATOM 2103 C C . VAL B 1 110 ? 9.594 15.703 -3.014 1 98.75 110 VAL B C 1
ATOM 2105 O O . VAL B 1 110 ? 8.805 14.992 -3.645 1 98.75 110 VAL B O 1
ATOM 2108 N N . VAL B 1 111 ? 9.312 16.922 -2.641 1 98.81 111 VAL B N 1
ATOM 2109 C CA . VAL B 1 111 ? 8.062 17.531 -3.088 1 98.81 111 VAL B CA 1
ATOM 2110 C C . VAL B 1 111 ? 8.109 17.766 -4.598 1 98.81 111 VAL B C 1
ATOM 2112 O O . VAL B 1 111 ? 8.836 18.641 -5.078 1 98.81 111 VAL B O 1
ATOM 2115 N N . SER B 1 112 ? 7.324 17.031 -5.273 1 98.69 112 SER B N 1
ATOM 2116 C CA . SER B 1 112 ? 7.367 17.125 -6.73 1 98.69 112 SER B CA 1
ATOM 2117 C C . SER B 1 112 ? 6.293 18.062 -7.262 1 98.69 112 SER B C 1
ATOM 2119 O O . SER B 1 112 ? 6.434 18.625 -8.352 1 98.69 112 SER B O 1
ATOM 2121 N N . GLU B 1 113 ? 5.215 18.188 -6.508 1 98 113 GLU B N 1
ATOM 2122 C CA . GLU B 1 113 ? 4.102 19.031 -6.918 1 98 113 GLU B CA 1
ATOM 2123 C C . GLU B 1 113 ? 3.363 19.594 -5.711 1 98 113 GLU B C 1
ATOM 2125 O O . GLU B 1 113 ? 3.207 18.906 -4.695 1 98 113 GLU B O 1
ATOM 2130 N N . ARG B 1 114 ? 2.945 20.781 -5.809 1 96.06 114 ARG B N 1
ATOM 2131 C CA . ARG B 1 114 ? 1.991 21.422 -4.91 1 96.06 114 ARG B CA 1
ATOM 2132 C C . ARG B 1 114 ? 0.915 22.172 -5.695 1 96.06 114 ARG B C 1
ATOM 2134 O O . ARG B 1 114 ? 1.217 22.875 -6.66 1 96.06 114 ARG B O 1
ATOM 2141 N N . LYS B 1 115 ? -0.274 21.922 -5.281 1 94.81 115 LYS B N 1
ATOM 2142 C CA . LYS B 1 115 ? -1.368 22.562 -6.02 1 94.81 115 LYS B CA 1
ATOM 2143 C C . LYS B 1 115 ? -2.424 23.109 -5.066 1 94.81 115 LYS B C 1
ATOM 2145 O O . LYS B 1 115 ? -2.939 22.391 -4.211 1 94.81 115 LYS B O 1
ATOM 2150 N N . ASP B 1 116 ? -2.74 24.344 -5.273 1 89.56 116 ASP B N 1
ATOM 2151 C CA . ASP B 1 116 ? -3.885 24.938 -4.598 1 89.56 116 ASP B CA 1
ATOM 2152 C C . ASP B 1 116 ? -5.199 24.422 -5.176 1 89.56 116 ASP B C 1
ATOM 2154 O O . ASP B 1 116 ? -5.363 24.359 -6.395 1 89.56 116 ASP B O 1
ATOM 2158 N N . LEU B 1 117 ? -5.984 23.969 -4.219 1 83.31 117 LEU B N 1
ATOM 2159 C CA . LEU B 1 117 ? -7.258 23.453 -4.711 1 83.31 117 LEU B CA 1
ATOM 2160 C C . LEU B 1 117 ? -8.336 24.531 -4.66 1 83.31 117 LEU B C 1
ATOM 2162 O O . LEU B 1 117 ? -8.523 25.172 -3.631 1 83.31 117 LEU B O 1
ATOM 2166 N N . GLY B 1 118 ? -8.352 25.453 -5.539 1 70 118 GLY B N 1
ATOM 2167 C CA . GLY B 1 118 ? -9.25 26.578 -5.707 1 70 118 GLY B CA 1
ATOM 2168 C C . GLY B 1 118 ? -10.555 26.406 -4.953 1 70 118 GLY B C 1
ATOM 2169 O O . GLY B 1 118 ? -11.102 27.391 -4.426 1 70 118 GLY B O 1
ATOM 2170 N N . SER B 1 119 ? -11.055 25.25 -4.906 1 67.31 119 SER B N 1
ATOM 2171 C CA . SER B 1 119 ? -12.391 25.031 -4.352 1 67.31 119 SER B CA 1
ATOM 2172 C C . SER B 1 119 ? -12.352 24.984 -2.828 1 67.31 119 SER B C 1
ATOM 2174 O O . SER B 1 119 ? -13.391 25.141 -2.174 1 67.31 119 SER B O 1
ATOM 2176 N N . ARG B 1 120 ? -11.195 24.781 -2.271 1 73.69 120 ARG B N 1
ATOM 2177 C CA . ARG B 1 120 ? -11.07 24.75 -0.818 1 73.69 120 ARG B CA 1
ATOM 2178 C C . ARG B 1 120 ? -9.906 25.625 -0.356 1 73.69 120 ARG B C 1
ATOM 2180 O O . ARG B 1 120 ? -8.859 25.672 -1.004 1 73.69 120 ARG B O 1
ATOM 2187 N N . ASP B 1 121 ? -10.102 26.391 0.595 1 80.69 121 ASP B N 1
ATOM 2188 C CA . ASP B 1 121 ? -9.078 27.297 1.109 1 80.69 121 ASP B CA 1
ATOM 2189 C C . ASP B 1 121 ? -8.398 26.703 2.346 1 80.69 121 ASP B C 1
ATOM 2191 O O . ASP B 1 121 ? -7.422 27.266 2.846 1 80.69 121 ASP B O 1
ATOM 2195 N N . ASP B 1 122 ? -8.812 25.531 2.656 1 91.44 122 ASP B N 1
ATOM 2196 C CA . ASP B 1 122 ? -8.312 25.031 3.938 1 91.44 122 ASP B CA 1
ATOM 2197 C C . ASP B 1 122 ? -7.25 23.953 3.734 1 91.44 122 ASP B C 1
ATOM 2199 O O . ASP B 1 122 ? -6.633 23.5 4.699 1 91.44 122 ASP B O 1
ATOM 2203 N N . ALA B 1 123 ? -7.051 23.578 2.398 1 94.56 123 ALA B N 1
ATOM 2204 C CA . ALA B 1 123 ? -6.066 22.531 2.146 1 94.56 123 ALA B CA 1
ATOM 2205 C C . ALA B 1 123 ? -5.531 22.609 0.718 1 94.56 123 ALA B C 1
ATOM 2207 O O . ALA B 1 123 ? -6.168 23.203 -0.156 1 94.56 123 ALA B O 1
ATOM 2208 N N . GLY B 1 124 ? -4.383 22.078 0.509 1 96.31 124 GLY B N 1
ATOM 2209 C CA . GLY B 1 124 ? -3.787 21.938 -0.809 1 96.31 124 GLY B CA 1
ATOM 2210 C C . GLY B 1 124 ? -3.248 20.531 -1.061 1 96.31 124 GLY B C 1
ATOM 2211 O O . GLY B 1 124 ? -3.121 19.734 -0.131 1 96.31 124 GLY B O 1
ATOM 2212 N N . LEU B 1 125 ? -3.029 20.281 -2.312 1 97.44 125 LEU B N 1
ATOM 2213 C CA . LEU B 1 125 ? -2.465 19 -2.721 1 97.44 125 LEU B CA 1
ATOM 2214 C C . LEU B 1 125 ? -0.94 19.047 -2.699 1 97.44 125 LEU B C 1
ATOM 2216 O O . LEU B 1 125 ? -0.334 19.969 -3.244 1 97.44 125 LEU B O 1
ATOM 2220 N N . VAL B 1 126 ? -0.345 18.109 -2.074 1 98.25 126 VAL B N 1
ATOM 2221 C CA . VAL B 1 126 ? 1.101 17.906 -2.084 1 98.25 126 VAL B CA 1
ATOM 2222 C C . VAL B 1 126 ? 1.426 16.516 -2.615 1 98.25 126 VAL B C 1
ATOM 2224 O O . VAL B 1 126 ? 0.857 15.523 -2.156 1 98.25 126 VAL B O 1
ATOM 2227 N N . VAL B 1 127 ? 2.312 16.453 -3.578 1 98.75 127 VAL B N 1
ATOM 2228 C CA . VAL B 1 127 ? 2.797 15.188 -4.098 1 98.75 127 VAL B CA 1
ATOM 2229 C C . VAL B 1 127 ? 4.262 14.992 -3.713 1 98.75 127 VAL B C 1
ATOM 2231 O O . VAL B 1 127 ? 5.105 15.844 -4.008 1 98.75 127 VAL B O 1
ATOM 2234 N N . LEU B 1 128 ? 4.559 13.914 -3.072 1 98.81 128 LEU B N 1
ATOM 2235 C CA . LEU B 1 128 ? 5.914 13.547 -2.693 1 98.81 128 LEU B CA 1
ATOM 2236 C C . LEU B 1 128 ? 6.453 12.438 -3.598 1 98.81 128 LEU B C 1
ATOM 2238 O O . LEU B 1 128 ? 5.848 11.367 -3.701 1 98.81 128 LEU B O 1
ATOM 2242 N N . GLU B 1 129 ? 7.539 12.672 -4.25 1 98.88 129 GLU B N 1
ATOM 2243 C CA . GLU B 1 129 ? 8.297 11.617 -4.918 1 98.88 129 GLU B CA 1
ATOM 2244 C C . GLU B 1 129 ? 9.141 10.828 -3.918 1 98.88 129 GLU B C 1
ATOM 2246 O O . GLU B 1 129 ? 9.922 11.406 -3.16 1 98.88 129 GLU B O 1
ATOM 2251 N N . ILE B 1 130 ? 9.016 9.508 -3.977 1 98.75 130 ILE B N 1
ATOM 2252 C CA . ILE B 1 130 ? 9.625 8.648 -2.963 1 98.75 130 ILE B CA 1
ATOM 2253 C C . ILE B 1 130 ? 10.617 7.695 -3.621 1 98.75 130 ILE B C 1
ATOM 2255 O O . ILE B 1 130 ? 10.328 7.113 -4.668 1 98.75 130 ILE B O 1
ATOM 2259 N N . GLU B 1 131 ? 11.742 7.562 -2.996 1 98.88 131 GLU B N 1
ATOM 2260 C CA . GLU B 1 131 ? 12.695 6.496 -3.297 1 98.88 131 GLU B CA 1
ATOM 2261 C C . GLU B 1 131 ? 13.18 5.816 -2.021 1 98.88 131 GLU B C 1
ATOM 2263 O O . GLU B 1 131 ? 13.773 6.461 -1.155 1 98.88 131 GLU B O 1
ATOM 2268 N N . MET B 1 132 ? 12.914 4.547 -1.898 1 98.88 132 MET B N 1
ATOM 2269 C CA . MET B 1 132 ? 13.367 3.758 -0.755 1 98.88 132 MET B CA 1
ATOM 2270 C C . MET B 1 132 ? 14.484 2.805 -1.161 1 98.88 132 MET B C 1
ATOM 2272 O O . MET B 1 132 ? 14.391 2.133 -2.189 1 98.88 132 MET B O 1
ATOM 2276 N N . THR B 1 133 ? 15.5 2.744 -0.3 1 98.88 133 THR B N 1
ATOM 2277 C CA . THR B 1 133 ? 16.656 1.904 -0.595 1 98.88 133 THR B CA 1
ATOM 2278 C C . THR B 1 133 ? 17 1.029 0.605 1 98.88 133 THR B C 1
ATOM 2280 O O . THR B 1 133 ? 16.609 1.323 1.733 1 98.88 133 THR B O 1
ATOM 2283 N N . LYS B 1 134 ? 17.781 -0.095 0.3 1 98.62 134 LYS B N 1
ATOM 2284 C CA . LYS B 1 134 ? 18.422 -0.896 1.336 1 98.62 134 LYS B CA 1
ATOM 2285 C C . LYS B 1 134 ? 19.797 -0.322 1.706 1 98.62 134 LYS B C 1
ATOM 2287 O O . LYS B 1 134 ? 20.188 0.721 1.186 1 98.62 134 LYS B O 1
ATOM 2292 N N . GLN B 1 135 ? 20.391 -0.938 2.672 1 98.56 135 GLN B N 1
ATOM 2293 C CA . GLN B 1 135 ? 21.656 -0.453 3.211 1 98.56 135 GLN B CA 1
ATOM 2294 C C . GLN B 1 135 ? 22.719 -0.38 2.125 1 98.56 135 GLN B C 1
ATOM 2296 O O . GLN B 1 135 ? 23.688 0.373 2.248 1 98.56 135 GLN B O 1
ATOM 2301 N N . ASP B 1 136 ? 22.594 -1.091 1.062 1 98.38 136 ASP B N 1
ATOM 2302 C CA . ASP B 1 136 ? 23.609 -1.118 0.023 1 98.38 136 ASP B CA 1
ATOM 2303 C C . ASP B 1 136 ? 23.25 -0.182 -1.128 1 98.38 136 ASP B C 1
ATOM 2305 O O . ASP B 1 136 ? 23.906 -0.185 -2.168 1 98.38 136 ASP B O 1
ATOM 2309 N N . GLY B 1 137 ? 22.156 0.471 -0.973 1 98.56 137 GLY B N 1
ATOM 2310 C CA . GLY B 1 137 ? 21.766 1.45 -1.976 1 98.56 137 GLY B CA 1
ATOM 2311 C C . GLY B 1 137 ? 20.797 0.901 -3.002 1 98.56 137 GLY B C 1
ATOM 2312 O O . GLY B 1 137 ? 20.312 1.64 -3.861 1 98.56 137 GLY B O 1
ATOM 2313 N N . THR B 1 138 ? 20.453 -0.372 -2.914 1 98.81 138 THR B N 1
ATOM 2314 C CA . THR B 1 138 ? 19.5 -0.98 -3.846 1 98.81 138 THR B CA 1
ATOM 2315 C C . THR B 1 138 ? 18.109 -0.397 -3.658 1 98.81 138 THR B C 1
ATOM 2317 O O . THR B 1 138 ? 17.578 -0.372 -2.543 1 98.81 138 THR B O 1
ATOM 2320 N N . VAL B 1 139 ? 17.5 0.074 -4.762 1 98.94 139 VAL B N 1
ATOM 2321 C CA . VAL B 1 139 ? 16.156 0.636 -4.719 1 98.94 139 VAL B CA 1
ATOM 2322 C C . VAL B 1 139 ? 15.125 -0.489 -4.605 1 98.94 139 VAL B C 1
ATOM 2324 O O . VAL B 1 139 ? 15.156 -1.444 -5.387 1 98.94 139 VAL B O 1
ATOM 2327 N N . VAL B 1 140 ? 14.234 -0.329 -3.658 1 98.88 140 VAL B N 1
ATOM 2328 C CA . VAL B 1 140 ? 13.258 -1.396 -3.449 1 98.88 140 VAL B CA 1
ATOM 2329 C C . VAL B 1 140 ? 11.852 -0.858 -3.674 1 98.88 140 VAL B C 1
ATOM 2331 O O . VAL B 1 140 ? 10.898 -1.632 -3.838 1 98.88 140 VAL B O 1
ATOM 2334 N N . LEU B 1 141 ? 11.703 0.451 -3.67 1 98.88 141 LEU B N 1
ATOM 2335 C CA . LEU B 1 141 ? 10.43 1.085 -3.975 1 98.88 141 LEU B CA 1
ATOM 2336 C C . LEU B 1 141 ? 10.633 2.482 -4.551 1 98.88 141 LEU B C 1
ATOM 2338 O O . LEU B 1 141 ? 11.469 3.244 -4.051 1 98.88 141 LEU B O 1
ATOM 2342 N N . GLU B 1 142 ? 9.922 2.756 -5.566 1 98.88 142 GLU B N 1
ATOM 2343 C CA . GLU B 1 142 ? 9.789 4.094 -6.129 1 98.88 142 GLU B CA 1
ATOM 2344 C C . GLU B 1 142 ? 8.336 4.426 -6.441 1 98.88 142 GLU B C 1
ATOM 2346 O O . GLU B 1 142 ? 7.578 3.564 -6.891 1 98.88 142 GLU B O 1
ATOM 2351 N N . GLY B 1 143 ? 7.996 5.629 -6.25 1 98.69 143 GLY B N 1
ATOM 2352 C CA . GLY B 1 143 ? 6.648 6.098 -6.523 1 98.69 143 GLY B CA 1
ATOM 2353 C C . GLY B 1 143 ? 6.383 7.492 -5.988 1 98.69 143 GLY B C 1
ATOM 2354 O O . GLY B 1 143 ? 7.305 8.18 -5.547 1 98.69 143 GLY B O 1
ATOM 2355 N N . ASP B 1 144 ? 5.168 7.934 -6.164 1 98.69 144 ASP B N 1
ATOM 2356 C CA . ASP B 1 144 ? 4.793 9.195 -5.543 1 98.69 144 ASP B CA 1
ATOM 2357 C C . ASP B 1 144 ? 3.584 9.023 -4.625 1 98.69 144 ASP B C 1
ATOM 2359 O O . ASP B 1 144 ? 2.904 7.996 -4.676 1 98.69 144 ASP B O 1
ATOM 2363 N N . MET B 1 145 ? 3.43 9.836 -3.727 1 98.69 145 MET B N 1
ATOM 2364 C CA . MET B 1 145 ? 2.324 9.828 -2.771 1 98.69 145 MET B CA 1
ATOM 2365 C C . MET B 1 145 ? 1.604 11.172 -2.762 1 98.69 145 MET B C 1
ATOM 2367 O O . MET B 1 145 ? 2.244 12.219 -2.691 1 98.69 145 MET B O 1
ATOM 2371 N N . LYS B 1 146 ? 0.316 11.133 -2.766 1 98.5 146 LYS B N 1
ATOM 2372 C CA . LYS B 1 146 ? -0.511 12.336 -2.803 1 98.5 146 LYS B CA 1
ATOM 2373 C C . LYS B 1 146 ? -1.182 12.586 -1.456 1 98.5 146 LYS B C 1
ATOM 2375 O O . LYS B 1 146 ? -1.884 11.719 -0.935 1 98.5 146 LYS B O 1
ATOM 2380 N N . PHE B 1 147 ? -0.998 13.781 -0.987 1 97.56 147 PHE B N 1
ATOM 2381 C CA . PHE B 1 147 ? -1.58 14.148 0.298 1 97.56 147 PHE B CA 1
ATOM 2382 C C . PHE B 1 147 ? -2.377 15.438 0.179 1 97.56 147 PHE B C 1
ATOM 2384 O O . PHE B 1 147 ? -1.99 16.344 -0.559 1 97.56 147 PHE B O 1
ATOM 2391 N N . LEU B 1 148 ? -3.447 15.469 0.886 1 96.12 148 LEU B N 1
ATOM 2392 C CA . LEU B 1 148 ? -4.121 16.734 1.183 1 96.12 148 LEU B CA 1
ATOM 2393 C C . LEU B 1 148 ? -3.617 17.328 2.494 1 96.12 148 LEU B C 1
ATOM 2395 O O . LEU B 1 148 ? -3.746 16.703 3.551 1 96.12 148 LEU B O 1
ATOM 2399 N N . ILE B 1 149 ? -3.086 18.531 2.436 1 96.31 149 ILE B N 1
ATOM 2400 C CA . ILE B 1 149 ? -2.43 19.125 3.596 1 96.31 149 ILE B CA 1
ATOM 2401 C C . ILE B 1 149 ? -3.115 20.438 3.959 1 96.31 149 ILE B C 1
ATOM 2403 O O . ILE B 1 149 ? -3.404 21.25 3.082 1 96.31 149 ILE B O 1
ATOM 2407 N N . LYS B 1 150 ? -3.307 20.688 5.191 1 94.62 150 LYS B N 1
ATOM 2408 C CA . LYS B 1 150 ? -3.949 21.906 5.684 1 94.62 150 LYS B CA 1
ATOM 2409 C C . LYS B 1 150 ? -3.111 23.141 5.359 1 94.62 150 LYS B C 1
ATOM 2411 O O . LYS B 1 150 ? -1.883 23.094 5.457 1 94.62 150 LYS B O 1
ATOM 2416 N N . THR B 1 151 ? -3.83 24.203 5.062 1 94.5 151 THR B N 1
ATOM 2417 C CA . THR B 1 151 ? -3.174 25.5 4.953 1 94.5 151 THR B CA 1
ATOM 2418 C C . THR B 1 151 ? -3.008 26.141 6.328 1 94.5 151 THR B C 1
ATOM 2420 O O . THR B 1 151 ? -3.672 25.75 7.289 1 94.5 151 THR B O 1
ATOM 2423 N N . LYS B 1 152 ? -2.145 27.109 6.383 1 91.25 152 LYS B N 1
ATOM 2424 C CA . LYS B 1 152 ? -1.966 27.828 7.637 1 91.25 152 LYS B CA 1
ATOM 2425 C C . LYS B 1 152 ? -3.25 28.547 8.055 1 91.25 152 LYS B C 1
ATOM 2427 O O . LYS B 1 152 ? -3.555 28.641 9.242 1 91.25 152 LYS B O 1
ATOM 2432 N N . SER B 1 153 ? -3.955 28.984 7.082 1 84.5 153 SER B N 1
ATOM 2433 C CA . SER B 1 153 ? -5.191 29.703 7.355 1 84.5 153 SER B CA 1
ATOM 2434 C C . SER B 1 153 ? -6.242 28.797 7.977 1 84.5 153 SER B C 1
ATOM 2436 O O . SER B 1 153 ? -7.121 29.266 8.703 1 84.5 153 SER B O 1
ATOM 2438 N N . ALA B 1 154 ? -6.195 27.578 7.703 1 76.56 154 ALA B N 1
ATOM 2439 C CA . ALA B 1 154 ? -7.141 26.609 8.266 1 76.56 154 ALA B CA 1
ATOM 2440 C C . ALA B 1 154 ? -6.848 26.359 9.742 1 76.56 154 ALA B C 1
ATOM 2442 O O . ALA B 1 154 ? -7.723 25.906 10.484 1 76.56 154 ALA B O 1
ATOM 2443 N N . ALA B 1 155 ? -5.695 26.531 10.172 1 70.44 155 ALA B N 1
ATOM 2444 C CA . ALA B 1 155 ? -5.281 26.281 11.555 1 70.44 155 ALA B CA 1
ATOM 2445 C C . ALA B 1 155 ? -5.668 27.453 12.453 1 70.44 155 ALA B C 1
ATOM 2447 O O . ALA B 1 155 ? -5.773 27.297 13.672 1 70.44 155 ALA B O 1
ATOM 2448 N N . GLU B 1 156 ? -5.844 28.656 11.883 1 62.69 156 GLU B N 1
ATOM 2449 C CA . GLU B 1 156 ? -6.207 29.828 12.664 1 62.69 156 GLU B CA 1
ATOM 2450 C C . GLU B 1 156 ? -7.711 29.875 12.922 1 62.69 156 GLU B C 1
ATOM 2452 O O . GLU B 1 156 ? -8.148 30.25 14.016 1 62.69 156 GLU B O 1
#

pLDDT: mean 94.42, std 8.47, range [48.94, 98.94]

InterPro domains:
  IPR002539 MaoC-like dehydratase domain [PF01575] (16-117)
  IPR029069 HotDog domain superfamily [SSF54637] (2-152)
  IPR052342 Mesaconyl-CoA Hydratase/Beta-methylmalyl-CoA Dehydratase [PTHR43664] (8-154)

Organism: Haloferax volcanii (strain ATCC 29605 / DSM 3757 / JCM 8879 / NBRC 14742 / NCIMB 2012 / VKM B-1768 / DS2) (NCBI:txid309800)

Radius of gyration: 19.68 Å; Cα contacts (8 Å, |Δi|>4): 715; chains: 2; bounding box: 47×65×49 Å

Nearest PDB structures (foldseek):
  1q6w-assembly2_C  TM=9.148E-01  e=8.591E-16  Archaeoglobus fulgidus DSM 4304
  4ffu-assembly1_D  TM=8.748E-01  e=1.600E-15  Sinorhizobium meliloti 1021
  4ffu-assembly2_K  TM=8.917E-01  e=2.897E-13  Sinorhizobium meliloti 1021
  6jql-assembly1_C  TM=8.615E-01  e=3.155E-11  Escherichia coli K-12
  3exz-assembly1_A  TM=9.035E-01  e=8.724E-11  Rhodospirillum rubrum ATCC 11170